Protein AF-A0A4Q3RF48-F1 (afdb_monomer)

Sequence (180 aa):
MAGGNWYKISVPADGVYKVDVPFLTSLGLGGNISSSQLRLFGNTGNMLPEAAGASRVDDLEELAITVEDGGDGQLNGNDYFLFYSNGPDKWIKDSANKRFSHQKNLYSDKTYYYISIGGTGKRILSQPSSPSPLATVTSFDERFFHELDTVSFLNSGKEWFGEEFSALPGRSLTRNFPLP

Nearest PDB structures (foldseek):
  6za2-assembly1_B  TM=7.293E-01  e=1.593E-06  Porphyromonas gingivalis ATCC 33277
  6za2-assembly1_A  TM=7.271E-01  e=2.237E-06  Porphyromonas gingivalis ATCC 33277
  7odt-assembly1_U  TM=1.413E-01  e=6.850E+00  Homo sapiens

Solvent-accessible surface area (backbone atoms only — not comparable to full-atom values): 11546 Å² total; per-residue (Å²): 131,89,83,72,67,75,45,81,46,72,40,66,50,58,46,79,44,82,50,38,38,67,61,38,39,75,75,70,55,70,70,90,41,48,51,58,17,48,33,42,29,29,62,82,33,54,64,77,76,85,57,87,89,56,89,69,84,87,64,74,43,79,45,53,30,47,74,50,37,93,83,76,56,38,42,44,86,92,17,35,35,37,39,76,42,61,10,10,44,44,80,46,79,38,77,91,79,71,45,73,45,81,44,76,34,92,86,43,74,47,18,61,36,36,38,35,72,57,73,82,35,54,57,62,79,86,72,85,77,72,94,59,86,91,70,88,82,90,78,82,92,84,87,86,87,88,81,70,61,73,40,47,94,74,77,60,89,87,65,58,35,44,85,75,74,34,90,52,92,94,52,42,78,72,85,86,80,90,73,135

Foldseek 3Di:
DDDFDKFKDKDQAWDKDKDAPVNCVVSVNDDWAFQQFKWKWFALLEADDPDPPPDDDPDTDIFAKAWDCVPPRTRDDGTIIMGTHHHNKDWDADPPVRDIDIGHHLPDSIGMMMITGGDGYHHDDDDDDDPDDPDDDPDDDDDDDDFDQPDDPVVDDRDGGHADQDPPPPHHNDDDDDDD

pLDDT: mean 89.19, std 7.78, range [39.44, 97.31]

Mean predicted aligned error: 7.03 Å

Radius of gyration: 21.48 Å; Cα contacts (8 Å, |Δi|>4): 282; chains: 1; bounding box: 50×42×64 Å

Secondary structure (DSSP, 8-state):
---S-EEEEEESSEEEEEEEHHHHHHTT--S-EEGGGEEEEE---PPPP-STT-----SPEEEPBEEE-TTSSEE-TT-EEEEEEE-SSEEEEETTTTEEEEE--SS-S-EEEEEEESSPPPBPPPPPPPSS-S----------------B-TTSSSS--B-S----STT--S-------

Structure (mmCIF, N/CA/C/O backbone):
data_AF-A0A4Q3RF48-F1
#
_entry.id   AF-A0A4Q3RF48-F1
#
loop_
_atom_site.group_PDB
_atom_site.id
_atom_site.type_symbol
_atom_site.label_atom_id
_atom_site.label_alt_id
_atom_site.label_comp_id
_atom_site.label_asym_id
_atom_site.label_entity_id
_atom_site.label_seq_id
_atom_site.pdbx_PDB_ins_code
_atom_site.Cartn_x
_atom_site.Cartn_y
_atom_site.Cartn_z
_atom_site.occupancy
_atom_site.B_iso_or_equiv
_atom_site.auth_seq_id
_atom_site.auth_comp_id
_atom_site.auth_asym_id
_atom_site.auth_atom_id
_atom_site.pdbx_PDB_model_num
ATOM 1 N N . MET A 1 1 ? -15.700 -20.797 8.282 1.00 39.44 1 MET A N 1
ATOM 2 C CA . MET A 1 1 ? -16.285 -19.722 7.452 1.00 39.44 1 MET A CA 1
ATOM 3 C C . MET A 1 1 ? -16.226 -18.450 8.274 1.00 39.44 1 MET A C 1
ATOM 5 O O . MET A 1 1 ? -16.791 -18.443 9.360 1.00 39.44 1 MET A O 1
ATOM 9 N N . ALA A 1 2 ? -15.472 -17.439 7.845 1.00 50.72 2 ALA A N 1
ATOM 10 C CA . ALA A 1 2 ? -15.419 -16.173 8.571 1.00 50.72 2 ALA A CA 1
ATOM 11 C C . ALA A 1 2 ? -16.757 -15.441 8.377 1.00 50.72 2 ALA A C 1
ATOM 13 O O . ALA A 1 2 ? -17.066 -15.006 7.271 1.00 50.72 2 ALA A O 1
ATOM 14 N N . GLY A 1 3 ? -17.579 -15.381 9.425 1.00 58.94 3 GLY A N 1
ATOM 15 C CA . GLY A 1 3 ? -18.789 -14.559 9.441 1.00 58.94 3 GLY A CA 1
ATOM 16 C C . GLY A 1 3 ? -18.420 -13.085 9.601 1.00 58.94 3 GLY A C 1
ATOM 17 O O . GLY A 1 3 ? -17.536 -12.763 10.391 1.00 58.94 3 GLY A O 1
ATOM 18 N N . GLY A 1 4 ? -19.070 -12.201 8.848 1.00 69.81 4 GLY A N 1
ATOM 19 C CA . GLY A 1 4 ? -18.839 -10.755 8.898 1.00 69.81 4 GLY A CA 1
ATOM 20 C C . GLY A 1 4 ? -18.939 -10.103 7.521 1.00 69.81 4 GLY A C 1
ATOM 21 O O . GLY A 1 4 ? -18.777 -10.770 6.500 1.00 69.81 4 GLY A O 1
ATOM 22 N N . ASN A 1 5 ? -19.219 -8.799 7.497 1.00 83.00 5 ASN A N 1
ATOM 23 C CA . ASN A 1 5 ? -19.205 -8.011 6.267 1.00 83.00 5 ASN A CA 1
ATOM 24 C C . ASN A 1 5 ? -17.763 -7.598 5.952 1.00 83.00 5 ASN A C 1
ATOM 26 O O . ASN A 1 5 ? -17.103 -6.976 6.786 1.00 83.00 5 ASN A O 1
ATOM 30 N N . TRP A 1 6 ? -17.304 -7.931 4.747 1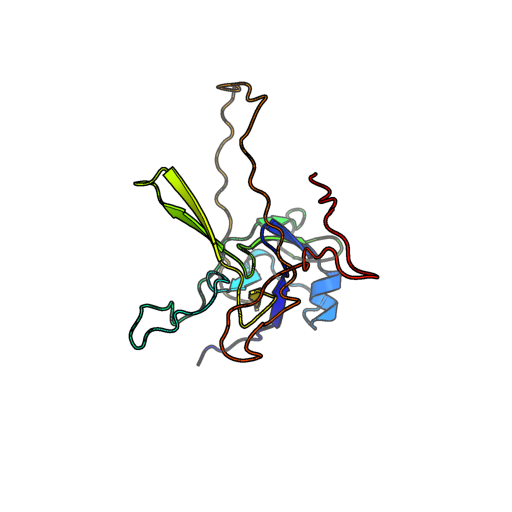.00 91.25 6 TRP A N 1
ATOM 31 C CA . TRP A 1 6 ? -15.959 -7.640 4.262 1.00 91.25 6 TRP A CA 1
ATOM 32 C C . TRP A 1 6 ? -16.014 -6.637 3.117 1.00 91.25 6 TRP A C 1
ATOM 34 O O . TRP A 1 6 ? -16.754 -6.835 2.154 1.00 91.25 6 TRP A O 1
ATOM 44 N N . TYR A 1 7 ? -15.192 -5.594 3.195 1.00 93.62 7 TYR A N 1
ATOM 45 C CA . TYR A 1 7 ? -15.157 -4.522 2.203 1.00 93.62 7 TYR A CA 1
ATOM 46 C C . TYR A 1 7 ? -13.770 -4.444 1.586 1.00 93.62 7 TYR A C 1
ATOM 48 O O . TYR A 1 7 ? -12.778 -4.246 2.284 1.00 93.62 7 TYR A O 1
ATOM 56 N N . LYS A 1 8 ? -13.692 -4.633 0.270 1.00 93.56 8 LYS A N 1
ATOM 57 C CA . LYS A 1 8 ? -12.428 -4.680 -0.463 1.00 93.56 8 LYS A CA 1
ATOM 58 C C . LYS A 1 8 ? -11.994 -3.273 -0.864 1.00 93.56 8 LYS A C 1
ATOM 60 O O . LYS A 1 8 ? -12.765 -2.542 -1.478 1.00 93.56 8 LYS A O 1
ATOM 65 N N . ILE A 1 9 ? -10.740 -2.941 -0.586 1.00 95.12 9 ILE A N 1
ATOM 66 C CA . ILE A 1 9 ? -10.084 -1.707 -1.027 1.00 95.12 9 ILE A CA 1
ATOM 67 C C . ILE A 1 9 ? -8.796 -2.052 -1.774 1.00 95.12 9 ILE A C 1
ATOM 69 O O . ILE A 1 9 ? -8.267 -3.158 -1.642 1.00 95.12 9 ILE A O 1
ATOM 73 N N . SER A 1 10 ? -8.290 -1.115 -2.569 1.00 94.25 10 SER A N 1
ATOM 74 C CA . SER A 1 10 ? -7.048 -1.296 -3.318 1.00 94.25 10 SER A CA 1
ATOM 75 C C . SER A 1 10 ? -6.191 -0.046 -3.290 1.00 94.25 10 SER A C 1
ATOM 77 O O . SER A 1 10 ? -6.733 1.056 -3.348 1.00 94.25 10 SER A O 1
ATOM 79 N N . VAL A 1 11 ? -4.876 -0.224 -3.298 1.00 94.19 11 VAL A N 1
ATOM 80 C CA . VAL A 1 11 ? -3.898 0.862 -3.354 1.00 94.19 11 VAL A CA 1
ATOM 81 C C . VAL A 1 11 ? -2.884 0.623 -4.477 1.00 94.19 11 VAL A C 1
ATOM 83 O O . VAL A 1 11 ? -2.537 -0.535 -4.725 1.00 94.19 11 VAL A O 1
ATOM 86 N N . PRO A 1 12 ? -2.426 1.678 -5.171 1.00 92.56 12 PRO A N 1
ATOM 87 C CA . PRO A 1 12 ? -1.546 1.535 -6.332 1.00 92.56 12 PRO A CA 1
ATOM 88 C C . PRO A 1 12 ? -0.051 1.487 -5.987 1.00 92.56 12 PRO A C 1
ATOM 90 O O . PRO A 1 12 ? 0.734 1.006 -6.790 1.00 92.56 12 PRO A O 1
ATOM 93 N N . ALA A 1 13 ? 0.357 1.994 -4.822 1.00 91.31 13 ALA A N 1
ATOM 94 C CA . ALA A 1 13 ? 1.768 2.189 -4.483 1.00 91.31 13 ALA A CA 1
ATOM 95 C C . ALA A 1 13 ? 2.039 1.960 -2.992 1.00 91.31 13 ALA A C 1
ATOM 97 O O . ALA A 1 13 ? 1.106 1.849 -2.189 1.00 91.31 13 ALA A O 1
ATOM 98 N N . ASP A 1 14 ? 3.309 1.894 -2.611 1.00 91.19 14 ASP A N 1
ATOM 99 C CA . ASP A 1 14 ? 3.704 1.919 -1.210 1.00 91.19 14 ASP A CA 1
ATOM 100 C C . ASP A 1 14 ? 3.461 3.298 -0.580 1.00 91.19 14 ASP A C 1
ATOM 102 O O . ASP A 1 14 ? 3.422 4.324 -1.258 1.00 91.19 14 ASP A O 1
ATOM 106 N N . GLY A 1 15 ? 3.234 3.321 0.734 1.00 92.88 15 GLY A N 1
ATOM 107 C CA . GLY A 1 15 ? 3.026 4.565 1.473 1.00 92.88 15 GLY A CA 1
ATOM 108 C C . GLY A 1 15 ? 1.947 4.492 2.544 1.00 92.88 15 GLY A C 1
ATOM 109 O O . GLY A 1 15 ? 1.343 3.448 2.800 1.00 92.88 15 GLY A O 1
ATOM 110 N N . VAL A 1 16 ? 1.724 5.635 3.195 1.00 96.06 16 VAL A N 1
ATOM 111 C CA . VAL A 1 16 ? 0.672 5.808 4.203 1.00 96.06 16 VAL A CA 1
ATOM 112 C C . VAL A 1 16 ? -0.608 6.270 3.518 1.00 96.06 16 VAL A C 1
ATOM 114 O O . VAL A 1 16 ? -0.628 7.299 2.847 1.00 96.06 16 VAL A O 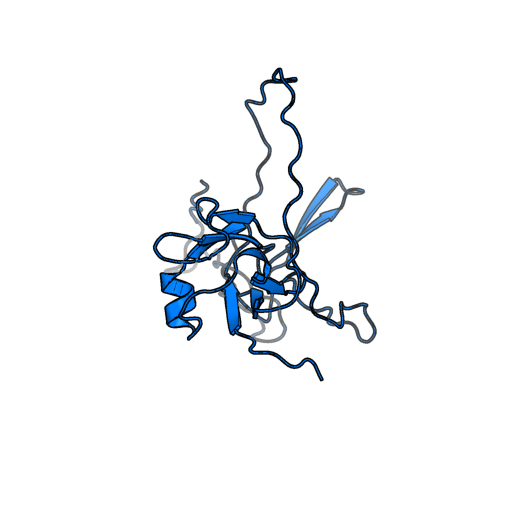1
ATOM 117 N N . TYR A 1 17 ? -1.687 5.523 3.727 1.00 97.06 17 TYR A N 1
ATOM 118 C CA . TYR A 1 17 ? -2.997 5.801 3.157 1.00 97.06 17 TYR A CA 1
ATOM 119 C C . TYR A 1 17 ? -3.960 6.282 4.228 1.00 97.06 17 TYR A C 1
ATOM 121 O O . TYR A 1 17 ? -4.019 5.710 5.317 1.00 97.06 17 TYR A O 1
ATOM 129 N N . LYS A 1 18 ? -4.742 7.306 3.880 1.00 97.31 18 LYS A N 1
ATOM 130 C CA . LYS A 1 18 ? -5.861 7.795 4.682 1.00 97.31 18 LYS A CA 1
ATOM 131 C C . LYS A 1 18 ? -7.170 7.247 4.140 1.00 97.31 18 LYS A C 1
ATOM 133 O O . LYS A 1 18 ? -7.454 7.396 2.954 1.00 97.31 18 LYS A O 1
ATOM 138 N N . VAL A 1 19 ? -7.966 6.666 5.027 1.00 96.50 19 VAL A N 1
ATOM 139 C CA . VAL A 1 19 ? -9.308 6.176 4.729 1.00 96.50 19 VAL A CA 1
ATOM 140 C C . VAL A 1 19 ? -10.285 6.910 5.634 1.00 96.50 19 VAL A C 1
ATOM 142 O O . VAL A 1 19 ? -10.294 6.698 6.845 1.00 96.50 19 VAL A O 1
ATOM 145 N N . ASP A 1 20 ? -11.063 7.808 5.043 1.00 95.50 20 ASP A N 1
ATOM 146 C CA . ASP A 1 20 ? -12.012 8.657 5.754 1.00 95.50 20 ASP A CA 1
ATOM 147 C C . ASP A 1 20 ? -13.441 8.098 5.718 1.00 95.50 20 ASP A C 1
ATOM 149 O O . ASP A 1 20 ? -13.783 7.201 4.939 1.00 95.50 20 ASP A O 1
ATOM 153 N N . VAL A 1 21 ? -14.288 8.620 6.604 1.00 94.12 21 VAL A N 1
ATOM 154 C CA . VAL A 1 21 ? -15.701 8.228 6.706 1.00 94.12 21 VAL A CA 1
ATOM 155 C C . VAL A 1 21 ? -16.476 8.395 5.386 1.00 94.12 21 VAL A C 1
ATOM 157 O O . VAL A 1 21 ? -17.251 7.489 5.056 1.00 94.12 21 VAL A O 1
ATOM 160 N N . PRO A 1 22 ? -16.288 9.464 4.580 1.00 94.50 22 PRO A N 1
ATOM 161 C CA . PRO A 1 22 ? -16.906 9.561 3.257 1.00 94.50 22 PRO A CA 1
ATOM 162 C C . PRO A 1 22 ? -16.553 8.389 2.335 1.00 94.50 22 PRO A C 1
ATOM 164 O O . PRO A 1 22 ? -17.448 7.810 1.712 1.00 94.50 22 PRO A O 1
ATOM 167 N N . PHE A 1 23 ? -15.279 7.988 2.276 1.00 95.12 23 PHE A N 1
ATOM 168 C CA . PHE A 1 23 ? -14.873 6.827 1.490 1.00 95.12 23 PHE A CA 1
ATOM 169 C C . PHE A 1 23 ? -15.499 5.532 2.021 1.00 95.12 23 PHE A C 1
ATOM 171 O O . PHE A 1 23 ? -16.030 4.750 1.233 1.00 95.12 23 PHE A O 1
ATOM 178 N N . LEU A 1 24 ? -15.524 5.319 3.341 1.00 93.12 24 LEU A N 1
ATOM 179 C CA . LEU A 1 24 ? -16.183 4.150 3.943 1.00 93.12 24 LEU A CA 1
ATOM 180 C C . LEU A 1 24 ? -17.675 4.101 3.601 1.00 93.12 24 LEU A C 1
ATOM 182 O O . LEU A 1 24 ? -18.183 3.070 3.156 1.00 93.12 24 LEU A O 1
ATOM 186 N N . THR A 1 25 ? -18.352 5.242 3.688 1.00 92.44 25 THR A N 1
ATOM 187 C CA . THR A 1 25 ? -19.766 5.369 3.321 1.00 92.44 25 THR A CA 1
ATOM 188 C C . THR A 1 25 ? -19.989 4.988 1.855 1.00 92.44 25 THR A C 1
ATOM 190 O O . THR A 1 25 ? -20.948 4.280 1.549 1.00 92.44 25 THR A O 1
ATOM 193 N N . SER A 1 26 ? -19.073 5.364 0.950 1.00 93.25 26 SER A N 1
ATOM 194 C CA . SER A 1 26 ? -19.142 4.979 -0.47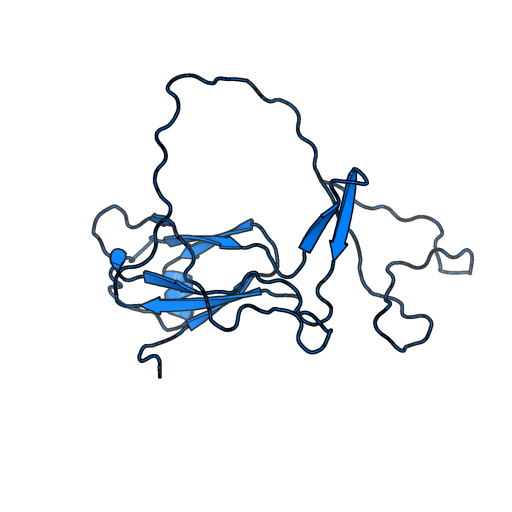0 1.00 93.25 26 SER A CA 1
ATOM 195 C C . SER A 1 26 ? -19.037 3.465 -0.710 1.00 93.25 26 SER A C 1
ATOM 197 O O . SER A 1 26 ? -19.589 2.958 -1.685 1.00 93.25 26 SER A O 1
ATOM 199 N N . LEU A 1 27 ? -18.393 2.726 0.201 1.00 90.69 27 LEU A N 1
ATOM 200 C CA . LEU A 1 27 ? -18.309 1.260 0.176 1.00 90.69 27 LEU A CA 1
ATOM 201 C C . LEU A 1 27 ? -19.542 0.576 0.792 1.00 90.69 27 LEU A C 1
ATOM 203 O O . LEU A 1 27 ? -19.607 -0.652 0.824 1.00 90.69 27 LEU A O 1
ATOM 207 N N . GLY A 1 28 ? -20.504 1.348 1.305 1.00 89.44 28 GLY A N 1
ATOM 208 C CA . GLY A 1 28 ? -21.656 0.846 2.055 1.00 89.44 28 GLY A CA 1
ATOM 209 C C . GLY A 1 28 ? -21.395 0.647 3.553 1.00 89.44 28 GLY A C 1
ATOM 210 O O . GLY A 1 28 ? -22.268 0.136 4.253 1.00 89.44 28 GLY A O 1
ATOM 211 N N . LEU A 1 29 ? -20.231 1.068 4.065 1.00 86.56 29 LEU A N 1
ATOM 212 C CA . LEU A 1 29 ? -19.943 1.162 5.499 1.00 86.56 29 LEU A CA 1
ATOM 213 C C . LEU A 1 29 ? -20.475 2.498 6.033 1.00 86.56 29 LEU A C 1
ATOM 215 O O . LEU A 1 29 ? -19.746 3.483 6.099 1.00 86.56 29 LEU A O 1
ATOM 219 N N . GLY A 1 30 ? -21.762 2.536 6.378 1.00 74.88 30 GLY A N 1
ATOM 220 C CA . GLY A 1 30 ? -22.410 3.708 6.975 1.00 74.88 30 GLY A CA 1
ATOM 221 C C . GLY A 1 30 ? -22.825 3.495 8.434 1.00 74.88 30 GLY A C 1
ATOM 222 O O . GLY A 1 30 ? -23.009 2.363 8.882 1.00 74.88 30 GLY A O 1
ATOM 223 N N . GLY A 1 31 ? -23.034 4.600 9.156 1.00 76.31 31 GLY A N 1
ATOM 224 C CA . GLY A 1 31 ? -23.543 4.616 10.534 1.00 76.31 31 GLY A CA 1
ATOM 225 C C . GLY A 1 31 ? -22.456 4.742 11.605 1.00 76.31 31 GLY A C 1
ATOM 226 O O . GLY A 1 31 ? -21.302 5.024 11.302 1.00 76.31 31 GLY A O 1
ATOM 227 N N . ASN A 1 32 ? -22.837 4.537 12.870 1.00 81.44 32 ASN A N 1
ATOM 228 C CA . ASN A 1 32 ? -21.916 4.623 14.007 1.00 81.44 32 ASN A CA 1
ATOM 229 C C . ASN A 1 32 ? -21.037 3.369 14.074 1.00 81.44 32 ASN A C 1
ATOM 231 O O . ASN A 1 32 ? -21.410 2.357 14.671 1.00 81.44 32 ASN A O 1
ATOM 235 N N . ILE A 1 33 ? -19.867 3.435 13.445 1.00 89.81 33 ILE A N 1
ATOM 236 C CA . ILE A 1 33 ? -18.847 2.389 13.511 1.00 89.81 33 ILE A CA 1
ATOM 237 C C . ILE A 1 33 ? -18.053 2.593 14.802 1.00 89.81 33 ILE A C 1
ATOM 239 O O . ILE A 1 33 ? -17.496 3.664 15.012 1.00 89.81 33 ILE A O 1
ATOM 243 N N . SER A 1 34 ? -17.957 1.583 15.672 1.00 93.69 34 SER A N 1
ATOM 244 C CA . SER A 1 34 ? -17.059 1.698 16.827 1.00 93.69 34 SER A CA 1
ATOM 245 C C . SER A 1 34 ? -15.608 1.716 16.356 1.00 93.69 34 SER A C 1
ATOM 247 O O . SER A 1 34 ? -15.143 0.765 15.718 1.00 93.69 34 SER A O 1
ATOM 249 N N . SER A 1 35 ? -14.869 2.752 16.747 1.00 94.31 35 SER A N 1
ATOM 250 C CA . SER A 1 35 ? -13.462 2.924 16.388 1.00 94.31 35 SER A CA 1
ATOM 251 C C . SER A 1 35 ? -12.606 1.745 16.818 1.00 94.31 35 SER A C 1
ATOM 253 O O . SER A 1 35 ? -11.663 1.404 16.120 1.00 94.31 35 SER A O 1
ATOM 255 N N . SER A 1 36 ? -12.936 1.071 17.926 1.00 94.81 36 SER A N 1
ATOM 256 C CA . SER A 1 36 ? -12.196 -0.100 18.433 1.00 94.81 36 SER A CA 1
ATOM 257 C C . SER A 1 36 ? -12.418 -1.383 17.621 1.00 94.81 36 SER A C 1
ATOM 259 O O . SER A 1 36 ? -11.582 -2.286 17.648 1.00 94.81 36 SER A O 1
ATOM 261 N N . GLN A 1 37 ? -13.519 -1.450 16.869 1.00 94.69 37 GLN A N 1
ATOM 262 C CA . GLN A 1 37 ? -13.937 -2.631 16.112 1.00 94.69 37 GLN A CA 1
ATOM 263 C C . GLN A 1 37 ? -13.498 -2.596 14.649 1.00 94.69 37 GLN A C 1
ATOM 265 O O . GLN A 1 37 ? -13.681 -3.580 13.934 1.00 94.69 37 GLN A O 1
ATOM 270 N N . LEU A 1 38 ? -12.932 -1.478 14.191 1.00 94.69 38 LEU A N 1
ATOM 271 C CA . LEU A 1 38 ? -12.384 -1.356 12.849 1.00 94.69 38 LEU A CA 1
ATOM 272 C C . LEU A 1 38 ? -11.109 -2.199 12.709 1.00 94.69 38 LEU A C 1
ATOM 274 O O . LEU A 1 38 ? -10.151 -2.034 13.481 1.00 94.69 38 LEU A O 1
ATOM 278 N N . ARG A 1 39 ? -11.104 -3.074 11.699 1.00 95.69 39 ARG A N 1
ATOM 279 C CA . ARG A 1 39 ? -10.011 -3.998 11.379 1.00 95.69 39 ARG A CA 1
ATOM 280 C C . ARG A 1 39 ? -9.656 -3.908 9.907 1.00 95.69 39 ARG A C 1
ATOM 282 O O . ARG A 1 39 ? -10.541 -3.812 9.056 1.00 95.69 39 ARG A O 1
ATOM 289 N N . LEU A 1 40 ? -8.363 -3.990 9.623 1.00 96.00 40 LEU A N 1
ATOM 290 C CA . LEU A 1 40 ? -7.829 -4.029 8.271 1.00 96.00 40 LEU A CA 1
ATOM 291 C C . LEU A 1 40 ? -7.024 -5.308 8.092 1.00 96.00 40 LEU A C 1
ATOM 293 O O . LEU A 1 40 ? -6.136 -5.610 8.885 1.00 96.00 40 LEU A O 1
ATOM 297 N N . PHE A 1 41 ? -7.318 -6.027 7.024 1.00 95.31 41 PHE A N 1
ATOM 298 C CA . PHE A 1 41 ? -6.666 -7.272 6.672 1.00 95.31 41 PHE A CA 1
ATOM 299 C C . PHE A 1 41 ? -6.028 -7.168 5.301 1.00 95.31 41 PHE A C 1
ATOM 301 O O . PHE A 1 41 ? -6.558 -6.528 4.394 1.00 95.31 41 PHE A O 1
ATOM 308 N N . GLY A 1 42 ? -4.897 -7.827 5.130 1.00 92.12 42 GLY A N 1
ATOM 309 C CA . GLY A 1 42 ? -4.187 -7.839 3.867 1.00 92.12 42 GLY A CA 1
ATOM 310 C C . GLY A 1 42 ? -3.106 -8.896 3.855 1.00 92.12 42 GLY A C 1
ATOM 311 O O . GLY A 1 42 ? -2.818 -9.542 4.858 1.00 92.12 42 GLY A O 1
ATOM 312 N N . ASN A 1 43 ? -2.495 -9.044 2.692 1.00 82.56 43 ASN A N 1
ATOM 313 C CA . ASN A 1 43 ? -1.229 -9.742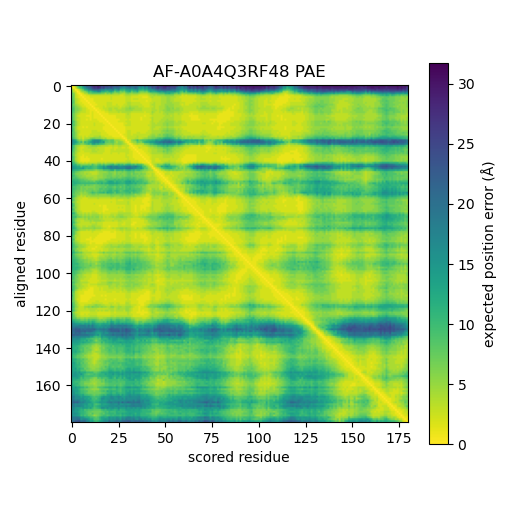 2.552 1.00 82.56 43 ASN A CA 1
ATOM 314 C C . ASN A 1 43 ? -0.158 -8.703 2.189 1.00 82.56 43 ASN A C 1
ATOM 316 O O . ASN A 1 43 ? -0.459 -7.541 1.917 1.00 82.56 43 ASN A O 1
ATOM 320 N N . THR A 1 44 ? 1.098 -9.125 2.158 1.00 68.75 44 THR A N 1
ATOM 321 C CA . THR A 1 44 ? 2.289 -8.318 1.875 1.00 68.75 44 THR A CA 1
ATOM 322 C C . THR A 1 44 ? 2.294 -7.584 0.523 1.00 68.75 44 THR A C 1
ATOM 324 O O . THR A 1 44 ? 3.266 -6.893 0.247 1.00 68.75 44 THR A O 1
ATOM 327 N N . GLY A 1 45 ? 1.247 -7.695 -0.304 1.00 70.19 45 GLY A N 1
ATOM 328 C CA . GLY A 1 45 ? 1.052 -6.935 -1.550 1.00 70.19 45 GLY A CA 1
ATOM 329 C C . GLY A 1 45 ? 1.917 -7.366 -2.732 1.00 70.19 45 GLY A C 1
ATOM 330 O O . GLY A 1 45 ? 1.622 -7.027 -3.869 1.00 70.19 45 GLY A O 1
ATOM 331 N N . ASN A 1 46 ? 2.933 -8.181 -2.476 1.00 80.62 46 ASN A N 1
ATOM 332 C CA . ASN A 1 46 ? 3.910 -8.577 -3.478 1.00 80.62 46 ASN A CA 1
ATOM 333 C C . ASN A 1 46 ? 3.354 -9.582 -4.493 1.00 80.62 46 ASN A C 1
ATOM 335 O O . ASN A 1 46 ? 2.417 -10.339 -4.221 1.00 80.62 46 ASN A O 1
ATOM 339 N N . MET A 1 47 ? 4.036 -9.659 -5.635 1.00 87.81 47 MET A N 1
ATOM 340 C CA . MET A 1 47 ? 3.825 -10.703 -6.629 1.00 87.81 47 MET A CA 1
ATOM 341 C C . MET A 1 47 ? 3.958 -12.102 -6.009 1.00 87.81 47 MET A C 1
ATOM 343 O O . MET A 1 47 ? 4.909 -12.395 -5.278 1.00 87.81 47 MET A O 1
ATOM 347 N N . LEU A 1 48 ? 3.000 -12.977 -6.321 1.00 87.31 48 LEU A N 1
ATOM 348 C CA . LEU A 1 48 ? 3.032 -14.360 -5.859 1.00 87.31 48 LEU A CA 1
ATOM 349 C C . LEU A 1 48 ? 4.219 -15.121 -6.475 1.00 87.31 48 LEU A C 1
ATOM 351 O O . LEU A 1 48 ? 4.542 -14.906 -7.646 1.00 87.31 48 LEU A O 1
ATOM 355 N N . PRO A 1 49 ? 4.842 -16.048 -5.726 1.00 87.31 49 PRO A N 1
ATOM 356 C CA . PRO A 1 49 ? 5.858 -16.929 -6.282 1.00 87.31 49 PRO A CA 1
ATOM 357 C C . PRO A 1 49 ? 5.298 -17.791 -7.417 1.00 87.31 49 PRO A C 1
ATOM 359 O O . PRO A 1 49 ? 4.231 -18.388 -7.288 1.00 87.31 49 PRO A O 1
ATOM 362 N N . GLU A 1 50 ? 6.054 -17.908 -8.507 1.00 87.38 50 GLU A N 1
ATOM 363 C CA . GLU A 1 50 ? 5.674 -18.753 -9.649 1.00 87.38 50 GLU A CA 1
ATOM 364 C C . GLU A 1 50 ? 6.092 -20.216 -9.467 1.00 87.38 50 GLU A C 1
ATOM 366 O O . GLU A 1 50 ? 5.518 -21.119 -10.075 1.00 87.38 50 GLU A O 1
ATOM 371 N N . ALA A 1 51 ? 7.107 -20.460 -8.635 1.00 89.44 51 ALA A N 1
ATOM 372 C CA . ALA A 1 51 ? 7.612 -21.798 -8.380 1.00 89.44 51 ALA A CA 1
ATOM 373 C C . ALA A 1 51 ? 6.581 -22.631 -7.604 1.00 89.44 51 ALA A C 1
ATOM 375 O O . ALA A 1 51 ? 6.112 -22.239 -6.533 1.00 89.44 51 ALA A O 1
ATOM 376 N N . ALA A 1 52 ? 6.265 -23.817 -8.126 1.00 86.56 52 ALA A N 1
ATOM 377 C CA . ALA A 1 52 ? 5.375 -24.755 -7.456 1.00 86.56 52 ALA A CA 1
ATOM 378 C C . ALA A 1 52 ? 5.943 -25.150 -6.081 1.00 86.56 52 ALA A C 1
ATOM 380 O O . ALA A 1 52 ? 7.100 -25.551 -5.967 1.00 86.56 52 ALA A O 1
ATOM 381 N N . GLY A 1 53 ? 5.124 -25.026 -5.035 1.00 86.88 53 GLY A N 1
ATOM 382 C CA . GLY A 1 53 ? 5.518 -25.336 -3.657 1.00 86.88 53 GLY A CA 1
ATOM 383 C C . GLY A 1 53 ? 6.325 -24.243 -2.949 1.00 86.88 53 GLY A C 1
ATOM 384 O O . GLY A 1 53 ? 6.688 -24.428 -1.788 1.00 86.88 53 GLY A O 1
ATOM 385 N N . ALA A 1 54 ? 6.592 -23.102 -3.594 1.00 87.69 54 ALA A N 1
ATOM 386 C CA . ALA A 1 54 ? 7.163 -21.956 -2.898 1.00 87.69 54 ALA A CA 1
ATOM 387 C C . ALA A 1 54 ? 6.207 -21.450 -1.807 1.00 87.69 54 ALA A C 1
ATOM 389 O O . ALA A 1 54 ? 4.985 -21.438 -1.978 1.00 87.69 54 ALA A O 1
ATOM 390 N N . SER A 1 55 ? 6.784 -21.032 -0.678 1.00 84.81 55 SER A N 1
ATOM 391 C CA . SER A 1 55 ? 6.011 -20.541 0.461 1.00 84.81 55 SER A CA 1
ATOM 392 C C . SER A 1 55 ? 5.209 -19.302 0.076 1.00 84.81 55 SER A C 1
ATOM 394 O O . SER A 1 55 ? 5.731 -18.366 -0.533 1.00 84.81 55 SER A O 1
ATOM 396 N N . ARG A 1 56 ? 3.940 -19.296 0.470 1.00 81.94 56 ARG A N 1
ATOM 397 C CA . ARG A 1 56 ? 3.035 -18.158 0.356 1.00 81.94 56 ARG A CA 1
ATOM 398 C C . ARG A 1 56 ? 2.274 -18.031 1.664 1.00 81.94 56 ARG A C 1
ATOM 400 O O . ARG A 1 56 ? 1.974 -19.037 2.304 1.00 81.94 56 ARG A O 1
ATOM 407 N N . VAL A 1 57 ? 1.959 -16.800 2.041 1.00 80.06 57 VAL A N 1
ATOM 408 C CA . VAL A 1 57 ? 1.035 -16.560 3.149 1.00 80.06 57 VAL A CA 1
ATOM 409 C C . VAL A 1 57 ? -0.349 -17.002 2.673 1.00 80.06 57 VAL A C 1
ATOM 411 O O . VAL A 1 57 ? -0.823 -16.505 1.649 1.00 80.06 57 VAL A O 1
ATOM 414 N N . ASP A 1 58 ? -0.923 -17.992 3.354 1.00 77.00 58 ASP A N 1
ATOM 415 C CA . ASP A 1 58 ? -2.192 -18.619 2.965 1.00 77.00 58 ASP A CA 1
ATOM 416 C C . ASP A 1 58 ? -3.391 -17.740 3.347 1.00 77.00 58 ASP A C 1
ATOM 418 O O . ASP A 1 58 ? -4.298 -17.525 2.545 1.00 77.00 58 ASP A O 1
ATOM 422 N N . ASP A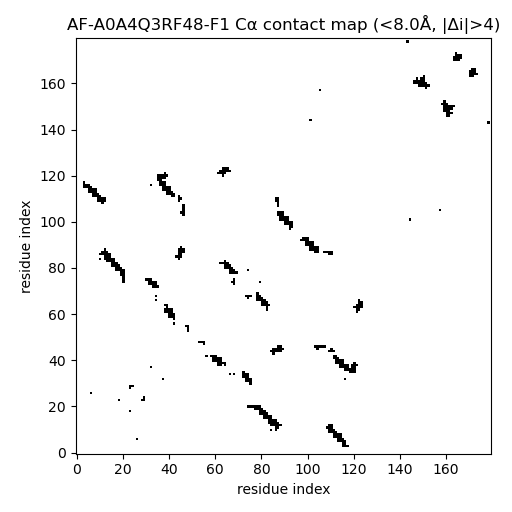 1 59 ? -3.333 -17.150 4.542 1.00 85.00 59 ASP A N 1
ATOM 423 C CA . ASP A 1 59 ? -4.402 -16.335 5.109 1.00 85.00 59 ASP A CA 1
ATOM 424 C C . ASP A 1 59 ? -4.103 -14.833 5.056 1.00 85.00 59 ASP A C 1
ATOM 426 O O . ASP A 1 59 ? -2.965 -14.381 4.929 1.00 85.00 59 ASP A O 1
ATOM 430 N N . LEU A 1 60 ? -5.158 -14.027 5.180 1.00 88.75 60 LEU A N 1
ATOM 431 C CA . LEU A 1 60 ? -5.004 -12.594 5.393 1.00 88.75 60 LEU A CA 1
ATOM 432 C C . LEU A 1 60 ? -4.539 -12.326 6.825 1.00 88.75 60 LEU A C 1
ATOM 434 O O . LEU A 1 60 ? -5.126 -12.824 7.787 1.00 88.75 60 LEU A O 1
ATOM 438 N N . GLU A 1 61 ? -3.543 -11.462 6.970 1.00 91.50 61 GLU A N 1
ATOM 439 C CA . GLU A 1 61 ? -3.066 -11.009 8.270 1.00 91.50 61 GLU A CA 1
ATOM 440 C C . GLU A 1 61 ? -3.702 -9.669 8.631 1.00 91.50 61 GLU A C 1
ATOM 442 O O . GLU A 1 61 ? -3.985 -8.837 7.768 1.00 91.50 61 GLU A O 1
ATOM 447 N N . GLU A 1 62 ? -3.927 -9.444 9.924 1.00 94.56 62 GLU A N 1
ATOM 448 C CA . GLU A 1 62 ? -4.424 -8.161 10.409 1.00 94.56 62 GLU A CA 1
ATOM 449 C C . GLU A 1 62 ? -3.290 -7.128 10.487 1.00 94.56 62 GLU A C 1
ATOM 451 O O . GLU A 1 62 ? -2.267 -7.325 11.168 1.00 94.56 62 GLU A O 1
ATOM 456 N N . LEU A 1 63 ? -3.497 -5.997 9.815 1.00 94.44 63 LEU A N 1
ATOM 457 C CA . LEU A 1 63 ? -2.601 -4.851 9.817 1.00 94.44 63 LEU A CA 1
ATOM 458 C C . LEU A 1 63 ? -2.914 -3.938 11.002 1.00 94.44 63 LEU A C 1
ATOM 460 O O . LEU A 1 63 ? -4.069 -3.692 11.345 1.00 94.44 63 LEU A O 1
ATOM 464 N N . ALA A 1 64 ? -1.857 -3.416 11.622 1.00 95.62 64 ALA A N 1
ATOM 465 C CA . ALA A 1 64 ? -1.995 -2.377 12.628 1.00 95.62 64 ALA A CA 1
ATOM 466 C C . ALA A 1 64 ? -2.368 -1.054 11.946 1.00 95.62 64 ALA A C 1
ATOM 468 O O . ALA A 1 64 ? -1.685 -0.632 11.013 1.00 95.62 64 ALA A O 1
ATOM 469 N N . ILE A 1 65 ? -3.430 -0.413 12.430 1.00 97.00 65 ILE A N 1
ATOM 470 C CA . ILE A 1 65 ? -3.898 0.886 11.932 1.00 97.00 65 ILE A CA 1
ATOM 471 C C . ILE A 1 65 ? -3.838 1.945 13.034 1.00 97.00 65 ILE A C 1
ATOM 473 O O . ILE A 1 65 ? -3.895 1.620 14.223 1.00 97.00 65 ILE A O 1
ATOM 477 N N . THR A 1 66 ? -3.754 3.209 12.641 1.00 96.31 66 THR A N 1
ATOM 478 C CA . THR A 1 66 ? -4.032 4.346 13.530 1.00 96.31 66 THR A CA 1
ATOM 479 C C . THR A 1 66 ? -5.438 4.832 13.240 1.00 96.31 66 THR A C 1
ATOM 481 O O . THR A 1 66 ? -5.798 4.944 12.074 1.00 96.31 66 THR A O 1
ATOM 484 N N . VAL A 1 67 ? -6.234 5.096 14.271 1.00 96.25 67 VAL A N 1
ATOM 485 C CA . VAL A 1 67 ? -7.594 5.625 14.125 1.00 96.25 67 VAL A CA 1
ATOM 486 C C . VAL A 1 67 ? -7.641 6.979 14.812 1.00 96.25 67 VAL A C 1
ATOM 488 O O . VAL A 1 67 ? -7.241 7.076 15.968 1.00 96.25 67 VAL A O 1
ATOM 491 N N . GLU A 1 68 ? -8.112 7.987 14.089 1.00 96.12 68 GLU A N 1
ATOM 492 C CA . GLU A 1 6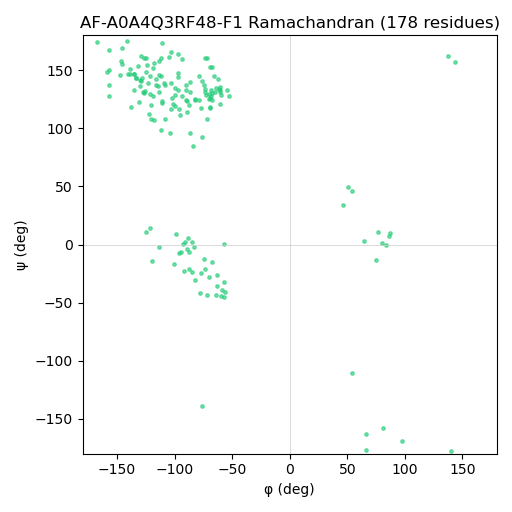8 ? -8.287 9.357 14.561 1.00 96.12 68 GLU A CA 1
ATOM 493 C C . GLU A 1 68 ? -9.793 9.631 14.619 1.00 96.12 68 GLU A C 1
ATOM 495 O O . GLU A 1 68 ? -10.411 9.880 13.585 1.00 96.12 68 GLU A O 1
ATOM 500 N N . ASP A 1 69 ? -10.373 9.511 15.816 1.00 93.69 69 ASP A N 1
ATOM 501 C CA . ASP A 1 69 ? -11.822 9.566 16.083 1.00 93.69 69 ASP A CA 1
ATOM 502 C C . ASP A 1 69 ? -12.231 10.680 17.065 1.00 93.69 69 ASP A C 1
ATOM 504 O O . ASP A 1 69 ? -13.288 10.647 17.687 1.00 93.69 69 ASP A O 1
ATOM 508 N N . GLY A 1 70 ? -11.329 11.627 17.338 1.00 91.88 70 GLY A N 1
ATOM 509 C CA . GLY A 1 70 ? -11.574 12.698 18.310 1.00 91.88 70 GLY A CA 1
ATOM 510 C C . GLY A 1 70 ? -11.754 12.239 19.770 1.00 91.88 70 GLY A C 1
ATOM 511 O O . GLY A 1 70 ? -11.973 13.086 20.637 1.00 91.88 70 GLY A O 1
ATOM 512 N N . GLY A 1 71 ? -11.617 10.941 20.070 1.00 91.75 71 GLY A N 1
ATOM 513 C CA . GLY A 1 71 ? -11.709 10.370 21.413 1.00 91.75 71 GLY A CA 1
ATOM 514 C C . GLY A 1 71 ? -13.118 9.998 21.884 1.00 91.75 71 GLY A C 1
ATOM 515 O O . GLY A 1 71 ? -13.283 9.682 23.064 1.00 91.75 71 GLY A O 1
ATOM 516 N N . ASP A 1 72 ? -14.131 10.017 21.013 1.00 92.69 72 ASP A N 1
ATOM 517 C CA . ASP A 1 72 ? -15.505 9.618 21.365 1.00 92.69 72 ASP A CA 1
ATOM 518 C C . ASP A 1 72 ? -15.769 8.101 21.193 1.00 92.69 72 ASP A C 1
ATOM 520 O O . ASP A 1 72 ? -16.818 7.587 21.601 1.00 92.69 72 ASP A O 1
ATOM 524 N N . GLY A 1 73 ? -14.796 7.368 20.637 1.00 92.94 73 GLY A N 1
ATOM 525 C CA . GLY A 1 73 ? -14.856 5.926 20.402 1.00 92.94 73 GLY A CA 1
ATOM 526 C C . GLY A 1 73 ? -15.706 5.514 19.195 1.00 92.94 73 GLY A C 1
ATOM 527 O O . GLY A 1 73 ? -15.992 4.315 19.034 1.00 92.94 73 GLY A O 1
ATOM 528 N N . GLN A 1 74 ? -16.121 6.468 18.362 1.00 94.25 74 GLN A N 1
ATOM 529 C CA . GLN A 1 74 ? -16.921 6.257 17.164 1.00 94.25 74 GLN A CA 1
ATOM 530 C C . GLN A 1 74 ? -16.243 6.879 15.949 1.00 94.25 74 GLN A C 1
ATOM 532 O O . GLN A 1 74 ? -15.883 8.038 15.956 1.00 94.25 74 GLN A O 1
ATOM 537 N N . LEU A 1 75 ? -16.151 6.126 14.860 1.00 93.56 75 LEU A N 1
ATOM 538 C CA . LEU A 1 75 ? -15.621 6.619 13.600 1.00 93.56 75 LEU A CA 1
ATOM 539 C C . LEU A 1 75 ? -16.758 7.273 12.804 1.00 93.56 75 LEU A C 1
ATOM 541 O O . LEU A 1 75 ? -17.531 6.572 12.143 1.00 93.56 75 LEU A O 1
ATOM 545 N N . ASN A 1 76 ? -16.897 8.596 12.896 1.00 92.69 76 ASN A N 1
ATOM 546 C CA . ASN A 1 76 ? -17.979 9.354 12.266 1.00 92.69 76 ASN A CA 1
ATOM 547 C C . ASN A 1 76 ? -17.506 10.712 11.702 1.00 92.69 76 ASN A C 1
ATOM 549 O O . ASN A 1 76 ? -16.348 11.090 11.802 1.00 92.69 76 ASN A O 1
ATOM 553 N N . GLY A 1 77 ? -18.385 11.442 11.009 1.00 90.38 77 GLY A N 1
ATOM 554 C CA . GLY A 1 77 ? -18.089 12.811 10.565 1.00 90.38 77 GLY A CA 1
ATOM 555 C C . GLY A 1 77 ? -16.795 12.958 9.746 1.00 90.38 77 GLY A C 1
ATOM 556 O O . GLY A 1 77 ? -16.737 12.523 8.596 1.00 90.38 77 GLY A O 1
ATOM 557 N N . ASN A 1 78 ? -15.789 13.616 10.334 1.00 92.12 78 ASN A N 1
ATOM 558 C CA . ASN A 1 78 ? -14.489 13.914 9.711 1.00 92.12 78 ASN A CA 1
ATOM 559 C C . ASN A 1 78 ? -13.372 12.937 10.122 1.00 92.12 78 ASN A C 1
ATOM 561 O O . ASN A 1 78 ? -12.202 13.181 9.810 1.00 92.12 78 ASN A O 1
ATOM 565 N N . ASP A 1 79 ? -13.721 11.864 10.822 1.00 95.44 79 ASP A N 1
ATOM 566 C CA . ASP A 1 79 ? -12.775 10.881 11.326 1.00 95.44 79 ASP A CA 1
ATOM 567 C C . ASP A 1 79 ? -12.193 10.024 10.202 1.00 95.44 79 ASP A C 1
ATOM 569 O O . ASP A 1 79 ? -12.727 9.916 9.088 1.00 95.44 79 ASP A O 1
ATOM 573 N N . TYR A 1 80 ? -11.057 9.400 10.494 1.00 96.50 80 TYR A N 1
ATOM 574 C CA . TYR A 1 80 ? -10.349 8.567 9.535 1.00 96.50 80 TYR A CA 1
ATOM 575 C C . TYR A 1 80 ? -9.443 7.559 10.229 1.00 96.50 80 TYR A C 1
ATOM 577 O O . TYR A 1 80 ? -9.133 7.652 11.416 1.00 96.50 80 TYR A O 1
ATOM 585 N N . PHE A 1 81 ? -8.965 6.591 9.456 1.00 97.00 81 PHE A N 1
ATOM 586 C CA . PHE A 1 81 ? -7.853 5.753 9.872 1.00 97.00 81 PHE A CA 1
ATOM 587 C C . PHE A 1 81 ? -6.711 5.800 8.863 1.00 97.00 81 PHE A C 1
ATOM 589 O O . PHE A 1 81 ? -6.902 6.076 7.675 1.00 97.00 81 PHE A O 1
ATOM 596 N N . LEU A 1 82 ? -5.510 5.526 9.365 1.00 97.31 82 LEU A N 1
ATOM 597 C CA . LEU A 1 82 ? -4.273 5.454 8.607 1.00 97.31 82 LEU A CA 1
ATOM 598 C C . LEU A 1 82 ? -3.712 4.037 8.647 1.00 97.31 82 LEU A C 1
ATOM 600 O O . LEU A 1 82 ? -3.733 3.369 9.684 1.00 97.31 82 LEU A O 1
ATOM 604 N N . PHE A 1 83 ? -3.151 3.601 7.526 1.00 96.38 83 PHE A N 1
ATOM 605 C CA . PHE A 1 83 ? -2.382 2.365 7.448 1.00 96.38 83 PHE A CA 1
ATOM 606 C C . PHE A 1 83 ? -1.241 2.504 6.442 1.00 96.38 83 PHE A C 1
ATOM 608 O O . PHE A 1 83 ? -1.311 3.316 5.520 1.00 96.38 83 PHE A O 1
ATOM 615 N N . TYR A 1 84 ? -0.190 1.706 6.616 1.00 94.69 84 TYR A N 1
ATOM 616 C CA . TYR A 1 84 ? 0.913 1.627 5.662 1.00 94.69 84 TYR A CA 1
ATOM 617 C C . TYR A 1 84 ? 0.717 0.442 4.713 1.00 94.69 84 TYR A C 1
ATOM 619 O O . TYR A 1 84 ? 0.425 -0.673 5.153 1.00 94.69 84 TYR A O 1
ATOM 627 N N . SER A 1 85 ? 0.903 0.681 3.417 1.00 92.94 85 SER A N 1
ATOM 628 C CA . SER A 1 85 ? 0.941 -0.351 2.386 1.00 92.94 85 SER A CA 1
ATOM 629 C C . SER A 1 85 ? 2.341 -0.479 1.799 1.00 92.94 85 SER A C 1
ATOM 631 O O . SER A 1 85 ? 3.030 0.518 1.618 1.00 92.94 85 SER A O 1
ATOM 633 N N . ASN A 1 86 ? 2.725 -1.707 1.442 1.00 88.12 86 ASN A N 1
ATOM 634 C CA . ASN A 1 86 ? 3.952 -1.984 0.691 1.00 88.12 86 ASN A CA 1
ATOM 635 C C . ASN A 1 86 ? 3.769 -1.851 -0.834 1.00 88.12 86 ASN A C 1
ATOM 637 O O . ASN A 1 86 ? 4.710 -2.134 -1.561 1.00 88.12 86 ASN A O 1
ATOM 641 N N . GLY A 1 87 ? 2.584 -1.464 -1.324 1.00 91.25 87 GLY A N 1
ATOM 642 C CA . GLY A 1 87 ? 2.308 -1.418 -2.762 1.00 91.25 87 GLY A CA 1
ATOM 643 C C . GLY A 1 87 ? 2.305 -2.805 -3.424 1.00 91.25 87 GLY A C 1
ATOM 644 O O . GLY A 1 87 ? 2.345 -3.823 -2.721 1.00 91.25 87 GLY A O 1
ATOM 645 N N . PRO A 1 88 ? 2.133 -2.866 -4.758 1.00 92.06 88 PRO A N 1
ATOM 646 C CA . PRO A 1 88 ? 2.186 -4.111 -5.531 1.00 92.06 88 PRO A CA 1
ATOM 647 C C . PRO A 1 88 ? 3.618 -4.543 -5.880 1.00 92.06 88 PRO A C 1
ATOM 649 O O . PRO A 1 88 ? 3.891 -5.742 -6.002 1.00 92.06 88 PRO A O 1
ATOM 652 N N . ASP A 1 89 ? 4.511 -3.566 -6.035 1.00 92.31 89 ASP A N 1
ATOM 653 C CA . ASP A 1 89 ? 5.899 -3.731 -6.456 1.00 92.31 89 ASP A CA 1
ATOM 654 C C . ASP A 1 89 ? 6.842 -3.848 -5.256 1.00 92.31 89 ASP A C 1
ATOM 656 O O . ASP A 1 89 ? 6.515 -3.452 -4.138 1.00 92.31 89 ASP A O 1
ATOM 660 N N . LYS A 1 90 ? 8.039 -4.406 -5.472 1.00 90.62 90 LYS A N 1
ATOM 661 C CA . LYS A 1 90 ? 8.961 -4.725 -4.379 1.00 90.62 90 LYS A CA 1
ATOM 662 C C . LYS A 1 90 ? 10.397 -4.325 -4.667 1.00 90.62 90 LYS A C 1
ATOM 664 O O . LYS A 1 90 ? 10.993 -4.746 -5.653 1.00 90.62 90 LYS A O 1
ATOM 669 N N . TRP A 1 91 ? 11.025 -3.665 -3.697 1.00 90.69 91 TRP A N 1
ATOM 670 C CA . TRP A 1 91 ? 12.482 -3.587 -3.610 1.00 90.69 91 TRP A CA 1
ATOM 671 C C . TRP A 1 91 ? 13.054 -4.771 -2.827 1.00 90.69 91 TRP A C 1
ATOM 673 O O . TRP A 1 91 ? 12.784 -4.950 -1.639 1.00 90.69 91 TRP A O 1
ATOM 683 N N . ILE A 1 92 ? 13.904 -5.561 -3.473 1.00 91.38 92 ILE A N 1
ATOM 684 C CA . ILE A 1 92 ? 14.601 -6.699 -2.876 1.00 91.38 92 ILE A CA 1
ATOM 685 C C . ILE A 1 92 ? 16.032 -6.267 -2.551 1.00 91.38 92 ILE A C 1
ATOM 687 O O . ILE A 1 92 ? 16.785 -5.842 -3.425 1.00 91.38 92 ILE A O 1
ATOM 691 N N . LYS A 1 93 ? 16.407 -6.356 -1.272 1.00 92.50 93 LYS A N 1
ATOM 692 C CA . LYS A 1 93 ? 17.756 -6.032 -0.798 1.00 92.50 93 LYS A CA 1
ATOM 693 C C . LYS A 1 93 ? 18.654 -7.263 -0.863 1.00 92.50 93 LYS A C 1
ATOM 695 O O . LYS A 1 93 ? 18.383 -8.259 -0.198 1.00 92.50 93 LYS A O 1
ATOM 700 N N . ASP A 1 94 ? 19.767 -7.143 -1.571 1.00 93.62 94 ASP A N 1
ATOM 701 C CA . ASP A 1 94 ? 20.884 -8.079 -1.524 1.00 93.62 94 ASP A CA 1
ATOM 702 C C . ASP A 1 94 ? 22.018 -7.461 -0.700 1.00 93.62 94 ASP A C 1
ATOM 704 O O . ASP A 1 94 ? 22.829 -6.664 -1.181 1.00 93.62 94 ASP A O 1
ATOM 708 N N . SER A 1 95 ? 22.060 -7.821 0.581 1.00 93.19 95 SER A N 1
ATOM 709 C CA . SER A 1 95 ? 23.072 -7.313 1.509 1.00 93.19 95 SER A CA 1
ATOM 710 C C . SER A 1 95 ? 24.474 -7.857 1.220 1.00 93.19 95 SER A C 1
ATOM 712 O O . SER A 1 95 ? 25.447 -7.173 1.530 1.00 93.19 95 SER A O 1
ATOM 714 N N . ALA A 1 96 ? 24.593 -9.055 0.633 1.00 95.81 96 ALA A N 1
ATOM 715 C CA . ALA A 1 96 ? 25.887 -9.680 0.362 1.00 95.81 96 ALA A CA 1
ATOM 716 C C . ALA A 1 96 ? 26.613 -8.951 -0.774 1.00 95.81 96 ALA A C 1
ATOM 718 O O . ALA A 1 96 ? 27.792 -8.623 -0.650 1.00 95.81 96 ALA A O 1
ATOM 719 N N . ASN A 1 97 ? 25.880 -8.615 -1.838 1.00 95.25 97 ASN A N 1
ATOM 720 C CA . ASN A 1 97 ? 26.419 -7.876 -2.979 1.00 95.25 97 ASN A CA 1
ATOM 721 C C . ASN A 1 97 ? 26.239 -6.355 -2.867 1.00 95.25 97 ASN A C 1
ATOM 723 O O . ASN A 1 97 ? 26.659 -5.630 -3.769 1.00 95.25 97 ASN A O 1
ATOM 727 N N . LYS A 1 98 ? 25.633 -5.866 -1.774 1.00 92.44 98 LYS A N 1
ATOM 728 C CA . LYS A 1 98 ? 25.304 -4.447 -1.542 1.00 92.44 98 LYS A CA 1
ATOM 729 C C . LYS A 1 98 ? 24.480 -3.848 -2.689 1.00 92.44 98 LYS A C 1
ATOM 731 O O . LYS A 1 98 ? 24.785 -2.767 -3.188 1.00 92.44 98 LYS A O 1
ATOM 736 N N . ARG A 1 99 ? 23.448 -4.569 -3.131 1.00 92.56 99 ARG A N 1
ATOM 737 C CA . ARG A 1 99 ? 22.581 -4.179 -4.251 1.00 92.56 99 ARG A CA 1
ATOM 738 C C . ARG A 1 99 ? 21.113 -4.188 -3.854 1.00 92.56 99 ARG A C 1
ATOM 740 O O . ARG A 1 99 ? 20.711 -4.835 -2.889 1.00 92.56 99 ARG A O 1
ATOM 747 N N . PHE A 1 100 ? 20.318 -3.485 -4.646 1.00 91.75 100 PHE A N 1
ATOM 748 C CA . PHE A 1 100 ? 18.868 -3.576 -4.625 1.00 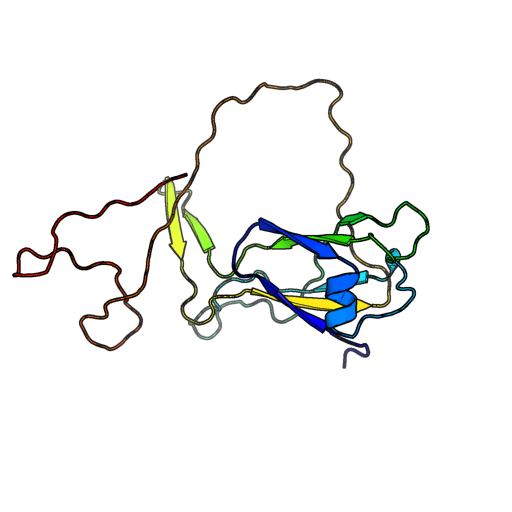91.75 100 PHE A CA 1
ATOM 749 C C . PHE A 1 100 ? 18.384 -3.948 -6.021 1.00 91.75 100 PHE A C 1
ATOM 751 O O . PHE A 1 100 ? 18.899 -3.422 -7.006 1.00 91.75 100 PHE A O 1
ATOM 758 N N . SER A 1 101 ? 17.403 -4.837 -6.101 1.00 91.94 101 SER A N 1
ATOM 759 C CA . SER A 1 101 ? 16.655 -5.096 -7.328 1.00 91.94 101 SER A CA 1
ATOM 760 C C . SER A 1 101 ? 15.209 -4.668 -7.137 1.00 91.94 101 SER A C 1
ATOM 762 O O . SER A 1 101 ? 14.614 -4.910 -6.086 1.00 91.94 101 SER A O 1
ATOM 764 N N . HIS A 1 102 ? 14.655 -4.001 -8.143 1.00 91.62 102 HIS A N 1
ATOM 765 C CA . HIS A 1 102 ? 13.231 -3.717 -8.189 1.00 91.62 102 HIS A CA 1
ATOM 766 C C . HIS A 1 102 ? 12.520 -4.859 -8.909 1.00 91.62 102 HIS A C 1
ATOM 768 O O . HIS A 1 102 ? 12.967 -5.311 -9.963 1.00 91.62 102 HIS A O 1
ATOM 774 N N . GLN A 1 103 ? 11.427 -5.334 -8.330 1.00 91.75 103 GLN A N 1
ATOM 775 C CA . GLN A 1 103 ? 10.556 -6.338 -8.908 1.00 91.75 103 GLN A CA 1
ATOM 776 C C . GLN A 1 103 ? 9.180 -5.715 -9.098 1.00 91.75 103 GLN A C 1
ATOM 778 O O . GLN A 1 103 ? 8.450 -5.510 -8.127 1.00 91.75 103 GLN A O 1
ATOM 783 N N . LYS A 1 104 ? 8.840 -5.443 -10.357 1.00 91.12 104 LYS A N 1
ATOM 784 C CA . LYS A 1 104 ? 7.501 -5.016 -10.747 1.00 91.12 104 LYS A CA 1
ATOM 785 C C . LYS A 1 104 ? 6.552 -6.212 -10.751 1.00 91.12 104 LYS A C 1
ATOM 787 O O . LYS A 1 104 ? 6.940 -7.321 -11.132 1.00 91.12 104 LYS A O 1
ATOM 792 N N . ASN A 1 105 ? 5.325 -6.008 -10.298 1.00 91.56 105 ASN A N 1
ATOM 793 C CA . ASN A 1 105 ? 4.313 -7.048 -10.269 1.00 91.56 105 ASN A CA 1
ATOM 794 C C . ASN A 1 105 ? 3.741 -7.273 -11.670 1.00 91.56 105 ASN A C 1
ATOM 796 O O . ASN A 1 105 ? 3.112 -6.401 -12.259 1.00 91.56 105 ASN A O 1
ATOM 800 N N . LEU A 1 106 ? 3.942 -8.479 -12.197 1.00 90.88 106 LEU A N 1
ATOM 801 C CA . LEU A 1 106 ? 3.545 -8.833 -13.561 1.00 90.88 106 LEU A CA 1
ATOM 802 C C . LEU A 1 106 ? 2.031 -9.041 -13.721 1.00 90.88 106 LEU A C 1
ATOM 804 O O . LEU A 1 106 ? 1.544 -9.159 -14.843 1.00 90.88 106 LEU A O 1
ATOM 808 N N . TYR A 1 107 ? 1.291 -9.143 -12.614 1.00 89.56 107 TYR A N 1
ATOM 809 C CA . TYR A 1 107 ? -0.103 -9.596 -12.616 1.00 89.56 107 TYR A CA 1
ATOM 810 C C . TYR A 1 107 ? -1.095 -8.569 -12.068 1.00 89.56 107 TYR A C 1
ATOM 812 O O . TYR A 1 107 ? -2.302 -8.757 -12.221 1.00 89.56 107 TYR A O 1
ATOM 820 N N . SER A 1 108 ? -0.622 -7.520 -11.395 1.00 90.94 108 SER A N 1
ATOM 821 C CA . SER A 1 108 ? -1.483 -6.499 -10.798 1.00 90.94 108 SER A CA 1
ATOM 822 C C . SER A 1 108 ? -0.723 -5.195 -10.609 1.00 90.94 108 SER A C 1
ATOM 824 O O . SER A 1 108 ? 0.388 -5.199 -10.096 1.00 90.94 108 SER A O 1
ATOM 826 N N . ASP A 1 109 ? -1.372 -4.082 -10.929 1.00 91.56 109 ASP A N 1
ATOM 827 C CA . ASP A 1 109 ? -0.928 -2.714 -10.639 1.00 91.56 109 ASP A CA 1
ATOM 828 C C . ASP A 1 109 ? -1.407 -2.218 -9.261 1.00 91.56 109 ASP A C 1
ATOM 830 O O . ASP A 1 109 ? -1.266 -1.045 -8.917 1.00 91.56 109 ASP A O 1
ATOM 834 N N . LYS A 1 110 ? -2.044 -3.100 -8.481 1.00 92.75 110 LYS A N 1
ATOM 835 C CA . LYS A 1 110 ? -2.688 -2.773 -7.206 1.00 92.75 110 LYS A CA 1
ATOM 836 C C . LYS A 1 110 ? -2.483 -3.850 -6.158 1.00 92.75 110 LYS A C 1
ATOM 838 O O . LYS A 1 110 ? -2.543 -5.047 -6.455 1.00 92.75 110 LYS A O 1
ATOM 843 N N . THR A 1 111 ? -2.393 -3.404 -4.911 1.00 93.31 111 THR A N 1
ATOM 844 C CA . THR A 1 111 ? -2.476 -4.251 -3.720 1.00 93.31 111 THR A CA 1
ATOM 845 C C . THR A 1 111 ? -3.841 -4.119 -3.075 1.00 93.31 111 THR A C 1
ATOM 847 O O . THR A 1 111 ? -4.389 -3.024 -2.977 1.00 93.31 111 THR A O 1
ATOM 850 N N . TYR A 1 112 ? -4.394 -5.243 -2.625 1.00 93.00 112 TYR A N 1
ATOM 851 C CA . TYR A 1 112 ? -5.744 -5.315 -2.082 1.00 93.00 112 TYR A CA 1
ATOM 852 C C . TYR A 1 112 ? -5.745 -5.542 -0.575 1.00 93.00 112 TYR A C 1
ATOM 854 O O . TYR A 1 112 ? -5.002 -6.377 -0.057 1.00 93.00 112 TYR A O 1
ATOM 862 N N . TYR A 1 113 ? -6.652 -4.841 0.096 1.00 95.25 113 TYR A N 1
ATOM 863 C CA . TYR A 1 113 ? -6.926 -4.975 1.519 1.00 95.25 113 TYR A CA 1
ATOM 864 C C . TYR A 1 113 ? -8.420 -5.166 1.750 1.00 95.25 113 TYR A C 1
ATOM 866 O O . TYR A 1 113 ? -9.248 -4.875 0.883 1.00 95.25 113 TYR A O 1
ATOM 874 N N . TYR A 1 114 ? -8.758 -5.651 2.935 1.00 95.12 114 TYR A N 1
ATOM 875 C CA . TYR A 1 114 ? -10.117 -5.967 3.324 1.00 95.12 114 TYR A CA 1
ATOM 876 C C . TYR A 1 114 ? -10.416 -5.354 4.684 1.00 95.12 114 TYR A C 1
ATOM 878 O O . TYR A 1 114 ? -9.731 -5.621 5.669 1.00 95.12 114 TYR A O 1
ATOM 886 N N . ILE A 1 115 ? -11.447 -4.525 4.732 1.00 95.12 115 ILE A N 1
ATOM 887 C CA . ILE A 1 115 ? -11.955 -3.926 5.958 1.00 95.12 115 ILE A CA 1
ATOM 888 C C . ILE A 1 115 ? -13.022 -4.854 6.530 1.00 95.12 115 ILE A C 1
ATOM 890 O O . ILE A 1 115 ? -13.876 -5.356 5.796 1.00 95.12 115 ILE A O 1
ATOM 894 N N . SER A 1 116 ? -12.985 -5.051 7.843 1.00 93.81 116 SER A N 1
ATOM 895 C CA . SER A 1 116 ? -14.015 -5.759 8.600 1.00 93.81 116 SER A CA 1
ATOM 896 C C . SER A 1 116 ? -14.343 -4.978 9.867 1.00 93.81 116 SER A C 1
ATOM 898 O O . SER A 1 116 ? -13.460 -4.368 10.472 1.00 93.81 116 SER A O 1
ATOM 900 N N . ILE A 1 117 ? -15.606 -5.036 10.291 1.00 92.38 117 ILE A N 1
ATOM 901 C CA . ILE A 1 117 ? -16.079 -4.431 11.542 1.00 92.38 117 ILE A CA 1
ATOM 902 C C . ILE A 1 117 ? -16.450 -5.538 12.528 1.00 92.38 117 ILE A C 1
ATOM 904 O O . ILE A 1 117 ? -17.280 -6.394 12.224 1.00 92.38 117 ILE A O 1
ATOM 908 N N . GLY A 1 118 ? -15.836 -5.520 13.708 1.00 90.88 118 GLY A N 1
ATOM 909 C CA . GLY A 1 118 ? -16.124 -6.434 14.815 1.00 90.88 118 GLY A CA 1
ATOM 910 C C . GLY A 1 118 ? -14.859 -6.944 15.502 1.00 90.88 118 GLY A C 1
ATOM 911 O O . GLY A 1 118 ? -13.773 -6.888 14.938 1.00 90.88 118 GLY A O 1
ATOM 912 N N . GLY A 1 119 ? -14.991 -7.481 16.716 1.00 91.06 119 GLY A N 1
ATOM 913 C CA . GLY A 1 119 ? -13.837 -7.864 17.541 1.00 91.06 119 GLY A CA 1
ATOM 914 C C . GLY A 1 119 ? -12.998 -6.656 17.979 1.00 91.06 119 GLY A C 1
ATOM 915 O O . GLY A 1 119 ? -13.469 -5.524 17.920 1.00 91.06 119 GLY A O 1
ATOM 916 N N . THR A 1 120 ? -11.764 -6.902 18.423 1.00 94.06 120 THR A N 1
ATOM 917 C CA . THR A 1 120 ? -10.814 -5.847 18.813 1.00 94.06 120 THR A CA 1
ATOM 918 C C . THR A 1 120 ? -9.793 -5.660 17.706 1.00 94.06 120 THR A C 1
ATOM 920 O O . THR A 1 120 ? -9.041 -6.588 17.410 1.00 94.06 120 THR A O 1
ATOM 923 N N . GLY A 1 121 ? -9.769 -4.478 17.094 1.00 94.56 121 GLY A N 1
ATOM 924 C CA . GLY A 1 121 ? -8.854 -4.207 15.998 1.00 94.56 121 GLY A CA 1
ATOM 925 C C . GLY A 1 121 ? -7.428 -3.905 16.430 1.00 94.56 121 GLY A C 1
ATOM 926 O O . GLY A 1 121 ? -7.180 -3.255 17.446 1.00 94.56 121 GLY A O 1
ATOM 927 N N . LYS A 1 122 ? -6.474 -4.357 15.617 1.00 96.44 122 LYS A N 1
ATOM 928 C CA . LYS A 1 122 ? -5.044 -4.124 15.836 1.00 96.44 122 LYS A CA 1
ATOM 929 C C . LYS A 1 122 ? -4.695 -2.647 15.647 1.00 96.44 122 LYS A C 1
ATOM 931 O O . LYS A 1 122 ? -5.091 -2.018 14.663 1.00 96.44 122 LYS A O 1
ATOM 936 N N . ARG A 1 123 ? -3.938 -2.078 16.585 1.00 96.31 123 ARG A N 1
ATOM 937 C CA . ARG A 1 123 ? -3.507 -0.672 16.562 1.00 96.31 123 ARG A CA 1
ATOM 938 C C . ARG A 1 123 ? -1.992 -0.560 16.524 1.00 96.31 123 ARG A C 1
ATOM 940 O O . ARG A 1 123 ? -1.294 -1.456 17.002 1.00 96.31 123 ARG A O 1
ATOM 947 N N . ILE A 1 124 ? -1.490 0.525 15.941 1.00 93.94 124 ILE A N 1
ATOM 948 C CA . ILE A 1 124 ? -0.069 0.869 16.036 1.00 93.94 124 ILE A CA 1
ATOM 949 C C . ILE A 1 124 ? 0.245 1.178 17.504 1.00 93.94 124 ILE A C 1
ATOM 951 O O . ILE A 1 124 ? -0.494 1.902 18.169 1.00 93.94 124 ILE A O 1
ATOM 955 N N . LEU A 1 125 ? 1.319 0.587 18.028 1.00 91.06 125 LEU A N 1
ATOM 956 C CA . LEU A 1 125 ? 1.755 0.841 19.397 1.00 91.06 125 LEU A CA 1
ATOM 957 C C . LEU A 1 125 ? 2.378 2.234 19.479 1.00 91.06 125 LEU A C 1
ATOM 959 O O . LEU A 1 125 ? 3.245 2.576 18.677 1.00 91.06 125 LEU A O 1
ATOM 963 N N . SER A 1 126 ? 1.959 3.017 20.472 1.00 86.38 126 SER A N 1
ATOM 964 C CA . SER A 1 126 ? 2.608 4.293 20.761 1.00 86.38 126 SER A CA 1
ATOM 965 C C . SER A 1 126 ? 4.006 4.033 21.313 1.00 86.38 126 SER A C 1
ATOM 967 O O . SER A 1 126 ? 4.175 3.289 22.282 1.00 86.38 126 SER A O 1
ATOM 969 N N . GLN A 1 127 ? 5.007 4.642 20.689 1.00 84.75 127 GLN A N 1
ATOM 970 C CA . GLN A 1 127 ? 6.367 4.665 21.201 1.00 84.75 127 GLN A CA 1
ATOM 971 C C . GLN A 1 127 ? 6.618 6.041 21.831 1.00 84.75 127 GLN A C 1
ATOM 973 O O . GLN A 1 127 ? 6.401 7.052 21.159 1.00 84.75 127 GLN A O 1
ATOM 978 N N . PRO A 1 128 ? 7.069 6.120 23.099 1.00 82.38 128 PRO A N 1
ATOM 979 C CA . PRO A 1 128 ? 7.364 7.403 23.722 1.00 82.38 128 PRO A CA 1
ATOM 980 C C . PRO A 1 128 ? 8.468 8.121 22.940 1.00 82.38 128 PRO A C 1
ATOM 982 O O . PRO A 1 128 ? 9.497 7.528 22.606 1.00 82.38 128 PRO A O 1
ATOM 985 N N . SER A 1 129 ? 8.262 9.405 22.655 1.00 78.88 129 SER A N 1
ATOM 986 C CA . SER A 1 129 ? 9.277 10.248 22.026 1.00 78.88 129 SER A CA 1
ATOM 987 C C . SER A 1 129 ? 10.488 10.396 22.948 1.00 78.88 129 SER A C 1
ATOM 989 O O . SER A 1 129 ? 10.328 10.686 24.136 1.00 78.88 129 SER A O 1
ATOM 991 N N . SER A 1 130 ? 11.702 10.253 22.405 1.00 77.69 130 SER A N 1
ATOM 992 C CA . SER A 1 130 ? 12.920 10.643 23.127 1.00 77.69 130 SER A CA 1
ATOM 993 C C . SER A 1 130 ? 12.854 12.146 23.444 1.00 77.69 130 SER A C 1
ATOM 995 O O . SER A 1 130 ? 12.568 12.927 22.535 1.00 77.69 130 SER A O 1
ATOM 997 N N . PRO A 1 131 ? 13.109 12.579 24.692 1.00 74.25 131 PRO A N 1
ATOM 998 C CA . PRO A 1 131 ? 12.946 13.976 25.108 1.00 74.25 131 PRO A CA 1
ATOM 999 C C . PRO A 1 131 ? 13.949 14.935 24.451 1.00 74.25 131 PRO A C 1
ATOM 1001 O O . PRO A 1 131 ? 13.751 16.147 24.487 1.00 74.25 131 PRO A O 1
ATOM 1004 N N . SER A 1 132 ? 15.015 14.412 23.842 1.00 80.75 132 SER A N 1
ATOM 1005 C CA . SER A 1 132 ? 15.964 15.188 23.050 1.00 80.75 132 SER A CA 1
ATOM 1006 C C . SER A 1 132 ? 16.280 14.493 21.718 1.00 80.75 132 SER A C 1
ATOM 1008 O O . SER A 1 132 ? 16.366 13.255 21.672 1.00 80.75 132 SER A O 1
ATOM 1010 N N . PRO A 1 133 ? 16.469 15.264 20.627 1.00 78.81 133 PRO A N 1
ATOM 1011 C CA . PRO A 1 133 ? 16.990 14.734 19.373 1.00 78.81 133 PRO A CA 1
ATOM 1012 C C . PRO A 1 133 ? 18.388 14.147 19.598 1.00 78.81 133 PRO A C 1
ATOM 1014 O O . PRO A 1 133 ? 19.297 14.851 20.033 1.00 78.81 133 PRO A O 1
ATOM 1017 N N . LEU A 1 134 ? 18.563 12.856 19.304 1.00 80.81 134 LEU A N 1
ATOM 1018 C CA . LEU A 1 134 ? 19.855 12.167 19.437 1.00 80.81 134 LEU A CA 1
ATOM 1019 C C . LEU A 1 134 ? 20.821 12.500 18.289 1.00 80.81 134 LEU A C 1
ATOM 1021 O O . LEU A 1 134 ? 22.033 12.388 18.451 1.00 80.81 134 LEU A O 1
ATOM 1025 N N . ALA A 1 135 ? 20.286 12.901 17.136 1.00 84.94 135 ALA A N 1
ATOM 1026 C CA . ALA A 1 135 ? 21.041 13.332 15.969 1.00 84.94 135 ALA A CA 1
ATOM 1027 C C . ALA A 1 135 ? 20.156 14.195 15.060 1.00 84.94 135 ALA A C 1
ATOM 1029 O O . ALA A 1 135 ? 18.951 13.956 14.953 1.00 84.94 135 ALA A O 1
ATOM 1030 N N . THR A 1 136 ? 20.767 15.156 14.370 1.00 87.88 136 THR A N 1
ATOM 1031 C CA . THR A 1 136 ? 20.139 15.866 13.251 1.00 87.88 136 THR A CA 1
ATOM 1032 C C . THR A 1 136 ? 20.591 15.201 11.959 1.00 87.88 136 THR A C 1
ATOM 1034 O O . THR A 1 136 ? 21.780 15.203 11.648 1.00 87.88 136 THR A O 1
ATOM 1037 N N . VAL A 1 137 ? 19.652 14.623 11.214 1.00 88.00 137 VAL A N 1
ATOM 1038 C CA . VAL A 1 137 ? 19.910 13.991 9.915 1.00 88.00 137 VAL A CA 1
ATOM 1039 C C . VAL A 1 137 ? 19.500 14.973 8.820 1.00 88.00 137 VAL A C 1
ATOM 1041 O O . VAL A 1 137 ? 18.343 15.380 8.767 1.00 88.00 137 VAL A O 1
ATOM 1044 N N . THR A 1 138 ? 20.444 15.384 7.973 1.00 93.38 138 THR A N 1
ATOM 1045 C CA . THR A 1 138 ? 20.215 16.344 6.871 1.00 93.38 138 THR A CA 1
ATOM 1046 C C . THR A 1 138 ? 20.381 15.728 5.483 1.00 93.38 138 THR A C 1
ATOM 1048 O O . THR A 1 138 ? 20.172 16.411 4.484 1.00 93.38 138 THR A O 1
ATOM 1051 N N . SER A 1 139 ? 20.748 14.450 5.407 1.00 92.06 139 SER A N 1
ATOM 1052 C CA . SER A 1 139 ? 20.875 13.698 4.163 1.00 92.06 139 SER A CA 1
ATOM 1053 C C . SER A 1 139 ? 20.311 12.292 4.328 1.00 92.06 139 SER A C 1
ATOM 1055 O O . SER A 1 139 ? 20.312 11.726 5.422 1.00 92.06 139 SER A O 1
ATOM 1057 N N . PHE A 1 140 ? 19.820 11.735 3.228 1.00 90.50 140 PHE A N 1
ATOM 1058 C CA . PHE A 1 140 ? 19.310 10.375 3.152 1.00 90.50 140 PHE A CA 1
ATOM 1059 C C . PHE A 1 140 ? 19.601 9.801 1.766 1.00 90.50 140 PHE A C 1
ATOM 1061 O O . PHE A 1 140 ? 19.803 10.550 0.810 1.00 90.50 140 PHE A O 1
ATOM 1068 N N . ASP A 1 141 ? 19.619 8.475 1.678 1.00 88.81 141 ASP A N 1
ATOM 1069 C CA . ASP A 1 141 ? 19.698 7.769 0.406 1.00 88.81 141 ASP A CA 1
ATOM 1070 C C . ASP A 1 141 ? 18.281 7.430 -0.065 1.00 88.81 141 ASP A C 1
ATOM 1072 O O . ASP A 1 141 ? 17.504 6.812 0.670 1.00 88.81 141 ASP A O 1
ATOM 1076 N N . GLU A 1 142 ? 17.962 7.793 -1.305 1.00 87.38 142 GLU A N 1
ATOM 1077 C CA . GLU A 1 142 ? 16.698 7.452 -1.957 1.00 87.38 142 GLU A CA 1
ATOM 1078 C C . GLU A 1 142 ? 16.920 6.507 -3.139 1.00 87.38 142 GLU A C 1
ATOM 1080 O O . GLU A 1 142 ? 18.019 6.390 -3.687 1.00 87.38 142 GLU A O 1
ATOM 1085 N N . ARG A 1 143 ? 15.864 5.786 -3.519 1.00 87.88 143 ARG A N 1
ATOM 1086 C CA . ARG A 1 143 ? 15.854 4.891 -4.675 1.00 87.88 143 ARG A CA 1
ATOM 1087 C C . ARG A 1 143 ? 14.685 5.264 -5.570 1.00 87.88 143 ARG A C 1
ATOM 1089 O O . ARG A 1 143 ? 13.556 5.321 -5.099 1.00 87.88 143 ARG A O 1
ATOM 1096 N N . PHE A 1 144 ? 14.964 5.416 -6.859 1.00 87.75 144 PHE A N 1
ATOM 1097 C CA . PHE A 1 144 ? 13.959 5.651 -7.888 1.00 87.75 144 PHE A CA 1
ATOM 1098 C C . PHE A 1 144 ? 13.893 4.460 -8.839 1.00 87.75 144 PHE A C 1
ATOM 1100 O O . PHE A 1 144 ? 14.905 3.810 -9.113 1.00 87.75 144 PHE A O 1
ATOM 1107 N N . PHE A 1 145 ? 12.694 4.177 -9.333 1.00 89.00 145 PHE A N 1
ATOM 1108 C CA . PHE A 1 145 ? 12.443 3.155 -10.338 1.00 89.00 145 PHE A CA 1
ATOM 1109 C C . PHE A 1 145 ? 11.610 3.753 -11.471 1.00 89.00 145 PHE A C 1
ATOM 1111 O O . PHE A 1 145 ? 10.655 4.482 -11.216 1.00 89.00 145 PHE A O 1
ATOM 1118 N N . HIS A 1 146 ? 11.978 3.436 -12.712 1.00 89.19 146 HIS A N 1
ATOM 1119 C CA . HIS A 1 146 ? 11.244 3.818 -13.915 1.00 89.19 146 HIS A CA 1
ATOM 1120 C C . HIS A 1 146 ? 11.218 2.630 -14.869 1.00 89.19 146 HIS A C 1
ATOM 1122 O O . HIS A 1 146 ? 12.274 2.173 -15.301 1.00 89.19 146 HIS A O 1
ATOM 1128 N N . GLU A 1 147 ? 10.021 2.139 -15.179 1.00 88.25 147 GLU A N 1
ATOM 1129 C CA . GLU A 1 147 ? 9.789 1.112 -16.196 1.00 88.25 147 GLU A CA 1
ATOM 1130 C C . GLU A 1 147 ? 8.339 1.188 -16.690 1.00 88.25 147 GLU A C 1
ATOM 1132 O O . GLU A 1 147 ? 7.390 1.153 -15.895 1.00 88.25 147 GLU A O 1
ATOM 1137 N N . LEU A 1 148 ? 8.167 1.272 -18.008 1.00 88.12 148 LEU A N 1
ATOM 1138 C CA . LEU A 1 148 ? 6.873 1.437 -18.666 1.00 88.12 148 LEU A CA 1
ATOM 1139 C C . LEU A 1 148 ? 6.307 0.133 -19.242 1.00 88.12 148 LEU A C 1
ATOM 1141 O O . LEU A 1 148 ? 5.114 0.098 -19.529 1.00 88.12 148 LEU A O 1
ATOM 1145 N N . ASP A 1 149 ? 7.121 -0.913 -19.411 1.00 90.12 149 ASP A N 1
ATOM 1146 C CA . ASP A 1 149 ? 6.739 -2.186 -20.044 1.00 90.12 149 ASP A CA 1
ATOM 1147 C C . ASP A 1 149 ? 6.051 -2.002 -21.412 1.00 90.12 149 ASP A C 1
ATOM 1149 O O . ASP A 1 149 ? 4.978 -2.540 -21.683 1.00 90.12 149 ASP A O 1
ATOM 1153 N N . THR A 1 150 ? 6.649 -1.205 -22.299 1.00 89.19 150 THR A N 1
ATOM 1154 C CA . THR A 1 150 ? 6.040 -0.840 -23.593 1.00 89.19 150 THR A CA 1
ATOM 1155 C C . THR A 1 150 ? 6.412 -1.751 -24.756 1.00 89.19 150 THR A C 1
ATOM 1157 O O . THR A 1 150 ? 5.685 -1.799 -25.749 1.00 89.19 150 THR A O 1
ATOM 1160 N N . VAL A 1 151 ? 7.538 -2.461 -24.672 1.00 90.12 151 VAL A N 1
ATOM 1161 C CA . VAL A 1 151 ? 8.076 -3.271 -25.771 1.00 90.12 151 VAL A CA 1
ATOM 1162 C C . VAL A 1 151 ? 8.355 -4.692 -25.295 1.00 90.12 151 VAL A C 1
ATOM 1164 O O . VAL A 1 151 ? 9.050 -4.894 -24.305 1.00 90.12 151 VAL A O 1
ATOM 1167 N N . SER A 1 152 ? 7.881 -5.681 -26.055 1.00 91.19 152 SER A N 1
ATOM 1168 C CA . SER A 1 152 ? 8.300 -7.081 -25.947 1.00 91.19 152 SER A CA 1
ATOM 1169 C C . SER A 1 152 ? 8.850 -7.538 -27.297 1.00 91.19 152 SER A C 1
ATOM 1171 O O . SER A 1 152 ? 8.111 -7.644 -28.274 1.00 91.19 152 SER A O 1
ATOM 1173 N N . PHE A 1 153 ? 10.155 -7.807 -27.382 1.00 86.06 153 PHE A N 1
ATOM 1174 C CA . PHE A 1 153 ? 10.804 -8.130 -28.662 1.00 86.06 153 PHE A CA 1
ATOM 1175 C C . PHE A 1 153 ? 10.280 -9.417 -29.300 1.00 86.06 153 PHE A C 1
ATOM 1177 O O . PHE A 1 153 ? 10.176 -9.513 -30.521 1.00 86.06 153 PHE A O 1
ATOM 1184 N N . LEU A 1 154 ? 9.950 -10.407 -28.471 1.00 91.31 154 LEU A N 1
ATOM 1185 C CA . LEU A 1 154 ? 9.459 -11.703 -28.930 1.00 91.31 154 LEU A CA 1
ATOM 1186 C C . LEU A 1 154 ? 7.928 -11.773 -28.965 1.00 91.31 154 LEU A C 1
ATOM 1188 O O . LEU A 1 154 ? 7.391 -12.780 -29.422 1.00 91.31 154 LEU A O 1
ATOM 1192 N N . ASN A 1 155 ? 7.229 -10.740 -28.466 1.00 86.56 155 ASN A N 1
ATOM 1193 C CA . ASN A 1 155 ? 5.784 -10.759 -28.201 1.00 86.56 155 ASN A CA 1
ATOM 1194 C C . ASN A 1 155 ? 5.341 -12.037 -27.462 1.00 86.56 155 ASN A C 1
ATOM 1196 O O . ASN A 1 155 ? 4.279 -12.603 -27.717 1.00 86.56 155 ASN A O 1
ATOM 1200 N N . SER A 1 156 ? 6.217 -12.535 -26.593 1.00 89.81 156 SER A N 1
ATOM 1201 C CA . SER A 1 156 ? 6.100 -13.809 -25.899 1.00 89.81 156 SER A CA 1
ATOM 1202 C C . SER A 1 156 ? 6.940 -13.749 -24.629 1.00 89.81 156 SER A C 1
ATOM 1204 O O . SER A 1 156 ? 7.960 -13.061 -24.577 1.00 89.81 156 SER A O 1
ATOM 1206 N N . GLY A 1 157 ? 6.518 -14.487 -23.605 1.00 89.56 157 GLY A N 1
ATOM 1207 C CA . GLY A 1 157 ? 7.147 -14.458 -22.290 1.00 89.56 157 GLY A CA 1
ATOM 1208 C C . GLY A 1 157 ? 6.700 -13.266 -21.443 1.00 89.56 157 GLY A C 1
ATOM 1209 O O . GLY A 1 157 ? 5.608 -12.729 -21.620 1.00 89.56 157 GLY A O 1
ATOM 1210 N N . LYS A 1 158 ? 7.534 -12.909 -20.464 1.00 89.69 158 LYS A N 1
ATOM 1211 C CA . LYS A 1 158 ? 7.247 -11.878 -19.449 1.00 89.69 158 LYS A CA 1
ATOM 1212 C C . LYS A 1 158 ? 8.317 -10.790 -19.405 1.00 89.69 158 LYS A C 1
ATOM 1214 O O . LYS A 1 158 ? 8.359 -10.009 -18.464 1.00 89.69 158 LYS A O 1
ATOM 1219 N N . GLU A 1 159 ? 9.202 -10.784 -20.394 1.00 89.50 159 GLU A N 1
ATOM 1220 C CA . GLU A 1 159 ? 10.243 -9.779 -20.506 1.00 89.50 159 GLU A CA 1
ATOM 1221 C C . GLU A 1 159 ? 9.694 -8.606 -21.311 1.00 89.50 159 GLU A C 1
ATOM 1223 O O . GLU A 1 159 ? 9.335 -8.735 -22.489 1.00 89.50 159 GLU A O 1
ATOM 1228 N N . TRP A 1 160 ? 9.579 -7.489 -20.611 1.00 90.88 160 TRP A N 1
ATOM 1229 C CA . TRP A 1 160 ? 9.094 -6.229 -21.127 1.00 90.88 160 TRP A CA 1
ATOM 1230 C C . TRP A 1 160 ? 10.143 -5.163 -20.863 1.00 90.88 160 TRP A C 1
ATOM 1232 O O . TRP A 1 160 ? 10.913 -5.243 -19.907 1.00 90.88 160 TRP A O 1
ATOM 1242 N N . PHE A 1 161 ? 10.186 -4.197 -21.767 1.00 89.31 161 PHE A N 1
ATOM 1243 C CA . PHE A 1 161 ? 11.149 -3.115 -21.755 1.00 89.31 161 PHE A CA 1
ATOM 1244 C C . PHE A 1 161 ? 10.434 -1.785 -21.944 1.00 89.31 161 PHE A C 1
ATOM 1246 O O . PHE A 1 161 ? 9.384 -1.705 -22.594 1.00 89.31 161 PHE A O 1
ATOM 1253 N N . GLY A 1 162 ? 11.050 -0.732 -21.426 1.00 90.06 162 GLY A N 1
ATOM 1254 C CA . GLY A 1 162 ? 10.570 0.629 -21.567 1.00 90.06 162 GLY A CA 1
ATOM 1255 C C . GLY A 1 162 ? 10.835 1.206 -22.952 1.00 90.06 162 GLY A C 1
ATOM 1256 O O . GLY A 1 162 ? 10.664 0.571 -23.995 1.00 90.06 162 GLY A O 1
ATOM 1257 N N . GLU A 1 163 ? 11.242 2.465 -22.960 1.00 90.00 163 GLU A N 1
ATOM 1258 C CA . GLU A 1 163 ? 11.387 3.249 -24.170 1.00 90.00 163 GLU A CA 1
ATOM 1259 C C . GLU A 1 163 ? 12.523 2.737 -25.072 1.00 90.00 163 GLU A C 1
ATOM 1261 O O . GLU A 1 163 ? 13.671 2.598 -24.655 1.00 90.00 163 GLU A O 1
ATOM 1266 N N . GLU A 1 164 ? 12.231 2.550 -26.362 1.00 87.75 164 GLU A N 1
ATOM 1267 C CA . GLU A 1 164 ? 13.253 2.179 -27.346 1.00 87.75 164 GLU A CA 1
ATOM 1268 C C . GLU A 1 164 ? 14.232 3.337 -27.615 1.00 87.75 164 GLU A C 1
ATOM 1270 O O . GLU A 1 164 ? 13.831 4.446 -27.988 1.00 87.75 164 GLU A O 1
ATOM 1275 N N . PHE A 1 165 ? 15.530 3.053 -27.537 1.00 89.19 165 PHE A N 1
ATOM 1276 C CA . PHE A 1 165 ? 16.591 3.946 -27.998 1.00 89.19 165 PHE A CA 1
ATOM 1277 C C . PHE A 1 165 ? 16.993 3.568 -29.422 1.00 89.19 165 PHE A C 1
ATOM 1279 O O . PHE A 1 165 ? 17.575 2.510 -29.650 1.00 89.19 165 P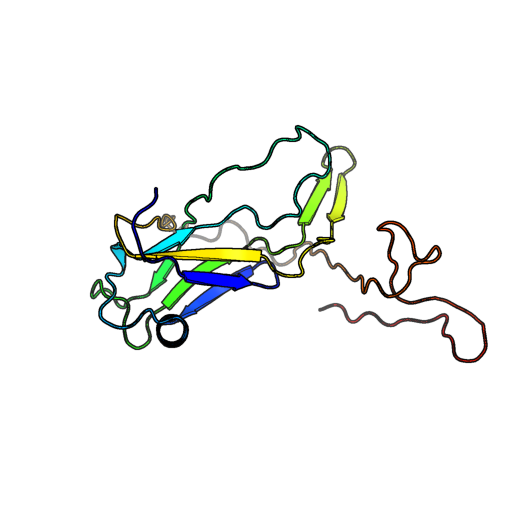HE A O 1
ATOM 1286 N N . SER A 1 166 ? 16.684 4.430 -30.394 1.00 87.75 166 SER A N 1
ATOM 1287 C CA . SER A 1 166 ? 16.947 4.139 -31.806 1.00 87.75 166 SER A CA 1
ATOM 1288 C C . SER A 1 166 ? 17.276 5.395 -32.608 1.00 87.75 166 SER A C 1
ATOM 1290 O O . SER A 1 166 ? 16.745 6.475 -32.348 1.00 87.75 166 SER A O 1
ATOM 1292 N N . ALA A 1 167 ? 18.169 5.228 -33.588 1.00 90.56 167 ALA A N 1
ATOM 1293 C CA . ALA A 1 167 ? 18.593 6.260 -34.536 1.00 90.56 167 ALA A CA 1
ATOM 1294 C C . ALA A 1 167 ? 17.745 6.282 -35.824 1.00 90.56 167 ALA A C 1
ATOM 1296 O O . ALA A 1 167 ? 18.039 7.042 -36.747 1.00 90.56 167 ALA A O 1
ATOM 1297 N N . LEU A 1 168 ? 16.725 5.422 -35.923 1.00 91.56 168 LEU A N 1
ATOM 1298 C CA . LEU A 1 168 ? 15.830 5.383 -37.077 1.00 91.56 168 LEU A CA 1
ATOM 1299 C C . LEU A 1 168 ? 14.966 6.657 -37.159 1.00 91.56 168 LEU A C 1
ATOM 1301 O O . LEU A 1 168 ? 14.658 7.256 -36.124 1.00 91.56 168 LEU A O 1
ATOM 1305 N N . PRO A 1 169 ? 14.522 7.066 -38.364 1.00 90.06 169 PRO A N 1
ATOM 1306 C CA . PRO A 1 169 ? 13.658 8.233 -38.524 1.00 90.06 169 PRO A CA 1
ATOM 1307 C C . PRO A 1 169 ? 12.416 8.162 -37.623 1.00 90.06 169 PRO A C 1
ATOM 1309 O O . PRO A 1 169 ? 11.694 7.167 -37.625 1.00 90.06 169 PRO A O 1
ATOM 1312 N N . GLY A 1 170 ? 12.170 9.219 -36.843 1.00 85.81 170 GLY A N 1
ATOM 1313 C CA . GLY A 1 170 ? 11.044 9.299 -35.903 1.00 85.81 170 GLY A CA 1
ATOM 1314 C C . GLY A 1 170 ? 11.277 8.644 -34.534 1.00 85.81 170 GLY A C 1
ATOM 1315 O O . GLY A 1 170 ? 10.391 8.704 -33.684 1.00 85.81 170 GLY A O 1
ATOM 1316 N N . ARG A 1 171 ? 12.449 8.045 -34.288 1.00 87.75 171 ARG A N 1
ATOM 1317 C CA . ARG A 1 171 ? 12.878 7.553 -32.968 1.00 87.75 171 ARG A CA 1
ATOM 1318 C C . ARG A 1 171 ? 13.890 8.521 -32.344 1.00 87.75 171 ARG A C 1
ATOM 1320 O O . ARG A 1 171 ? 14.402 9.417 -33.010 1.00 87.75 171 ARG A O 1
ATOM 1327 N N . SER A 1 172 ? 14.149 8.366 -31.046 1.00 88.06 172 SER A N 1
ATOM 1328 C CA . SER A 1 172 ? 15.097 9.212 -30.314 1.00 88.06 172 SER A CA 1
ATOM 1329 C C . SER A 1 172 ? 16.101 8.366 -29.534 1.00 88.06 172 SER A C 1
ATOM 1331 O O . SER A 1 172 ? 15.728 7.369 -28.912 1.00 88.06 172 SER A O 1
ATOM 1333 N N . LEU A 1 173 ? 17.359 8.811 -29.527 1.00 90.44 173 LEU A N 1
ATOM 1334 C CA . LEU A 1 173 ? 18.443 8.287 -28.688 1.00 90.44 173 LEU A CA 1
ATOM 1335 C C . LEU A 1 173 ? 18.534 8.984 -27.322 1.00 90.44 173 LEU A C 1
ATOM 1337 O O . LEU A 1 173 ? 19.344 8.592 -26.488 1.00 90.44 173 LEU A O 1
ATOM 1341 N N . THR A 1 174 ? 17.707 9.999 -27.079 1.00 90.19 174 THR A N 1
ATOM 1342 C CA . THR A 1 174 ? 17.697 10.759 -25.826 1.00 90.19 174 THR A CA 1
ATOM 1343 C C . THR A 1 174 ? 16.364 10.568 -25.114 1.00 90.19 174 THR A C 1
ATOM 1345 O O . THR A 1 174 ? 15.298 10.602 -25.742 1.00 90.19 174 THR A O 1
ATOM 1348 N N . ARG A 1 175 ? 16.414 10.373 -23.794 1.00 87.94 175 ARG A N 1
ATOM 1349 C CA . ARG A 1 175 ? 15.254 10.361 -22.895 1.00 87.9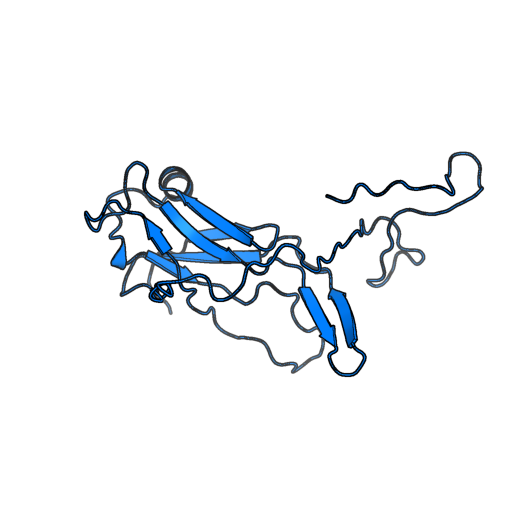4 175 ARG A CA 1
ATOM 1350 C C . ARG A 1 175 ? 15.553 11.215 -21.672 1.00 87.94 175 ARG A C 1
ATOM 1352 O O . ARG A 1 175 ? 16.683 11.229 -21.196 1.00 87.94 175 ARG A O 1
ATOM 1359 N N . ASN A 1 176 ? 14.530 11.918 -21.201 1.00 88.06 176 ASN A N 1
ATOM 1360 C CA . ASN A 1 176 ? 14.588 12.722 -19.990 1.00 88.06 176 ASN A CA 1
ATOM 1361 C C . ASN A 1 176 ? 13.714 12.044 -18.941 1.00 88.06 176 ASN A C 1
ATOM 1363 O O . ASN A 1 176 ? 12.519 11.870 -19.170 1.00 88.06 176 ASN A O 1
ATOM 1367 N N . PHE A 1 177 ? 14.313 11.695 -17.808 1.00 85.38 177 PHE A N 1
ATOM 1368 C CA . PHE A 1 177 ? 13.610 11.118 -16.670 1.00 85.38 177 PHE A CA 1
ATOM 1369 C C . PHE A 1 177 ? 13.567 12.174 -15.564 1.00 85.38 177 PHE A C 1
ATOM 1371 O O . PHE A 1 177 ? 14.622 12.503 -15.014 1.00 85.38 177 PHE A O 1
ATOM 1378 N N . PRO A 1 178 ? 12.400 12.774 -15.280 1.00 80.88 178 PRO A N 1
ATOM 1379 C CA . PRO A 1 178 ? 12.272 13.678 -14.151 1.00 80.88 178 PRO A CA 1
ATOM 1380 C C . PRO A 1 178 ? 12.383 12.858 -12.864 1.00 80.88 178 PRO A C 1
ATOM 1382 O O . PRO A 1 178 ? 11.570 11.969 -12.619 1.00 80.88 178 PRO A O 1
ATOM 1385 N N . LEU A 1 179 ? 13.408 13.147 -12.068 1.00 77.69 179 LEU A N 1
ATOM 1386 C CA . LEU A 1 179 ? 13.526 12.642 -10.705 1.00 77.69 179 LEU A CA 1
ATOM 1387 C C . LEU A 1 179 ? 12.999 13.725 -9.739 1.00 77.69 179 LEU A C 1
ATOM 1389 O O . LEU A 1 179 ? 13.162 14.907 -10.060 1.00 77.69 179 LEU A O 1
ATOM 1393 N N . PRO A 1 180 ? 12.332 13.343 -8.634 1.00 64.31 180 PRO A N 1
ATOM 1394 C CA . PRO A 1 180 ? 11.874 14.259 -7.584 1.00 64.31 180 PRO A CA 1
ATOM 1395 C C . PRO A 1 180 ? 12.972 15.145 -6.987 1.00 64.31 180 PRO A C 1
ATOM 1397 O O . PRO A 1 180 ? 14.148 14.714 -6.960 1.00 64.31 180 PRO A O 1
#